Protein AF-A0A7S3HU62-F1 (afdb_monomer)

Foldseek 3Di:
DDDDPPDDDPVVVVLLVLLLQAVVQLVLAPDPQWAWEFEALALDPCQVVQVVSQVVVVDPRYHYDYFPNVQHYHDDLLQLSQSRVLVVLVVCLVDPSFFKWAWFFSNKHAFRHQLVLVPPPPPPPAFKEFEWEKAVVVVVVPPDDDPPDPPDPDQDFDQDWDQPPVPSDTDGIGGGNDADLQRGDRRRMMGGSVLCVVVVQGLSCQGCVNVPVPDRPRSNSVSSCCCCVVVVGGYDYDNRPDRNNYMHDGSDSGITIITGD

Sequence (261 aa):
IMHGRNAAGNNTNRVRMDLNLFISTLMRQTNFNWEAYFFVTDDQPFDEELQEILHSHNDIRLKFLDIDKKFRPKYDPVNAAYPASDEALRLVMQKPECRWLSVTNGDNSYGSEVVESILSPVTPKVNLILLPMDSRNFATQDTFELRVRAGNIGYEGYCGYFEERHQKKMYGFARIPQPTIGGVDIASVFIERDKFVEQNIFFNEFSSAKIQQTCVGCQDGAWVEDMVKKKRWITHIPPFSGLKHMVFHGPSPLWCIASGN

Structure (mmCIF, N/CA/C/O backbone):
data_AF-A0A7S3HU62-F1
#
_entry.id   AF-A0A7S3HU62-F1
#
loop_
_atom_site.group_PDB
_atom_site.id
_atom_site.type_symbol
_atom_site.label_atom_id
_atom_site.label_alt_id
_atom_site.label_comp_id
_atom_site.label_asym_id
_atom_site.label_entity_id
_atom_site.label_seq_id
_atom_site.pdbx_PDB_ins_code
_atom_site.Cartn_x
_atom_site.Cartn_y
_atom_site.Cartn_z
_atom_site.occupancy
_atom_site.B_iso_or_equiv
_atom_site.auth_seq_id
_atom_site.auth_comp_id
_atom_site.auth_asym_id
_atom_site.auth_atom_id
_atom_site.pdbx_PDB_model_num
ATOM 1 N N . ILE A 1 1 ? 14.317 9.936 -9.361 1.00 21.84 1 ILE A N 1
ATOM 2 C CA . ILE A 1 1 ? 14.143 9.397 -10.734 1.00 21.84 1 ILE A CA 1
ATOM 3 C C . ILE A 1 1 ? 14.897 8.073 -10.805 1.00 21.84 1 ILE A C 1
ATOM 5 O O . ILE A 1 1 ? 16.096 8.081 -11.045 1.00 21.84 1 ILE A O 1
ATOM 9 N N . MET A 1 2 ? 14.246 6.947 -10.502 1.00 23.33 2 MET A N 1
ATOM 10 C CA . MET A 1 2 ? 14.807 5.635 -10.831 1.00 23.33 2 MET A CA 1
ATOM 11 C C . MET A 1 2 ? 14.150 5.176 -12.119 1.00 23.33 2 MET A C 1
ATOM 13 O O . MET A 1 2 ? 12.932 5.052 -12.225 1.00 23.33 2 MET A O 1
ATOM 17 N N . HIS A 1 3 ? 15.013 5.062 -13.117 1.00 26.45 3 HIS A N 1
ATOM 18 C CA . HIS A 1 3 ? 14.747 4.479 -14.407 1.00 26.45 3 HIS A CA 1
ATOM 19 C C . HIS A 1 3 ? 14.001 3.154 -14.254 1.00 26.45 3 HIS A C 1
ATOM 21 O O . HIS A 1 3 ? 14.346 2.333 -13.401 1.00 26.45 3 HIS A O 1
ATOM 27 N N . GLY A 1 4 ? 13.034 2.934 -15.149 1.00 30.39 4 GLY A N 1
ATOM 28 C CA . GLY A 1 4 ? 12.568 1.592 -15.464 1.00 30.39 4 GLY A CA 1
ATOM 29 C C . GLY A 1 4 ? 13.756 0.655 -15.677 1.00 30.39 4 GLY A C 1
ATOM 30 O O . GLY A 1 4 ? 14.839 1.101 -16.062 1.00 30.39 4 GLY A O 1
ATOM 31 N N . ARG A 1 5 ? 13.534 -0.626 -15.378 1.00 41.59 5 ARG A N 1
ATOM 32 C CA . ARG A 1 5 ? 14.466 -1.763 -15.429 1.00 41.59 5 ARG A CA 1
ATOM 33 C C . ARG A 1 5 ? 15.271 -1.875 -16.744 1.00 41.59 5 ARG A C 1
ATOM 35 O O . ARG A 1 5 ? 15.131 -2.840 -17.477 1.00 41.59 5 ARG A O 1
ATOM 42 N N . ASN A 1 6 ? 16.175 -0.942 -17.023 1.00 32.41 6 ASN A N 1
ATOM 43 C CA . ASN A 1 6 ? 17.054 -0.946 -18.187 1.00 32.41 6 ASN A CA 1
ATOM 44 C C . ASN A 1 6 ? 18.510 -0.863 -17.729 1.00 32.41 6 ASN A C 1
ATOM 46 O O . ASN A 1 6 ? 19.120 0.199 -17.775 1.00 32.41 6 ASN A O 1
ATOM 50 N N . ALA A 1 7 ? 19.041 -2.002 -17.276 1.00 29.50 7 ALA A N 1
ATOM 51 C CA . ALA A 1 7 ? 20.407 -2.459 -17.550 1.00 29.50 7 ALA A CA 1
ATOM 52 C C . ALA A 1 7 ? 20.643 -3.828 -16.878 1.00 29.50 7 ALA A C 1
ATOM 54 O O . ALA A 1 7 ? 20.805 -3.913 -15.666 1.00 29.50 7 ALA A O 1
ATOM 55 N N . ALA A 1 8 ? 20.659 -4.879 -17.703 1.00 30.94 8 ALA A N 1
ATOM 56 C CA . ALA A 1 8 ? 21.403 -6.132 -17.534 1.00 30.94 8 ALA A CA 1
ATOM 57 C C . ALA A 1 8 ? 21.325 -6.864 -16.176 1.00 30.94 8 ALA A C 1
ATOM 59 O O . ALA A 1 8 ? 22.093 -6.540 -15.281 1.00 30.94 8 ALA A O 1
ATOM 60 N N . GLY A 1 9 ? 20.497 -7.920 -16.078 1.00 37.72 9 GLY A N 1
ATOM 61 C CA . GLY A 1 9 ? 20.712 -9.162 -15.291 1.00 37.72 9 GLY A CA 1
ATOM 62 C C . GLY A 1 9 ? 20.894 -9.108 -13.759 1.00 37.72 9 GLY A C 1
ATOM 63 O O . GLY A 1 9 ? 20.568 -10.070 -13.076 1.00 37.72 9 GLY A O 1
ATOM 64 N N . ASN A 1 10 ? 21.354 -7.994 -13.196 1.00 43.91 10 ASN A N 1
ATOM 65 C CA . ASN A 1 10 ? 21.650 -7.770 -11.783 1.00 43.91 10 ASN A CA 1
ATOM 66 C C . ASN A 1 10 ? 20.453 -7.209 -11.003 1.00 43.91 10 ASN A C 1
ATOM 68 O O . ASN A 1 10 ? 20.533 -7.056 -9.786 1.00 43.91 10 ASN A O 1
ATOM 72 N N . ASN A 1 11 ? 19.347 -6.880 -11.678 1.00 64.50 11 ASN A N 1
ATOM 73 C CA . ASN A 1 11 ? 18.212 -6.214 -11.041 1.00 64.50 11 ASN A CA 1
ATOM 74 C C . ASN A 1 11 ? 17.211 -7.203 -10.422 1.00 64.50 11 ASN A C 1
ATOM 76 O O . ASN A 1 11 ? 16.694 -6.949 -9.342 1.00 64.50 11 ASN A O 1
ATOM 80 N N . THR A 1 12 ? 16.996 -8.371 -11.032 1.00 71.38 12 THR A N 1
ATOM 81 C CA . THR A 1 12 ? 16.030 -9.367 -10.537 1.00 71.38 12 THR A CA 1
ATOM 82 C C . THR A 1 12 ? 16.369 -9.864 -9.131 1.00 71.38 12 THR A C 1
ATOM 84 O O . THR A 1 12 ? 15.505 -9.900 -8.260 1.00 71.38 12 THR A O 1
ATOM 87 N N . ASN A 1 13 ? 17.649 -10.140 -8.860 1.00 79.94 13 ASN A N 1
ATOM 88 C CA . ASN A 1 13 ? 18.096 -10.536 -7.522 1.00 79.94 13 ASN A CA 1
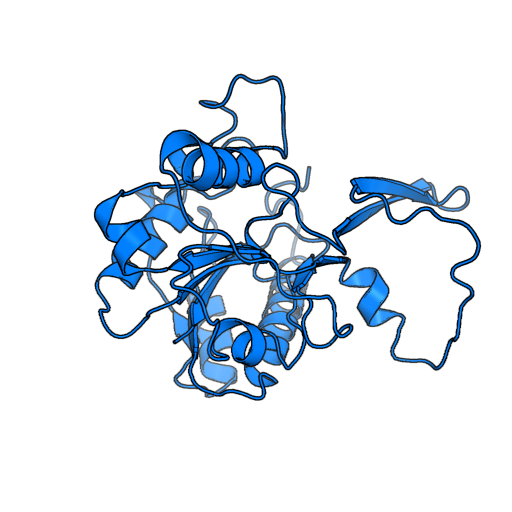ATOM 89 C C . ASN A 1 13 ? 17.829 -9.447 -6.481 1.00 79.94 13 ASN A C 1
ATOM 91 O O . ASN A 1 13 ? 17.414 -9.759 -5.370 1.00 79.94 13 ASN A O 1
ATOM 95 N N . ARG A 1 14 ? 18.015 -8.172 -6.842 1.00 78.75 14 ARG A N 1
ATOM 96 C CA . ARG A 1 14 ? 17.714 -7.054 -5.946 1.00 78.75 14 ARG A CA 1
ATOM 97 C C . ARG A 1 14 ? 16.216 -6.947 -5.669 1.00 78.75 14 ARG A C 1
ATOM 99 O O . ARG A 1 14 ? 15.846 -6.841 -4.508 1.00 78.75 14 ARG A O 1
ATOM 106 N N . VAL A 1 15 ? 15.373 -7.040 -6.701 1.00 80.31 15 VAL A N 1
ATOM 107 C CA . VAL A 1 15 ? 13.908 -7.052 -6.540 1.00 80.31 15 VAL A CA 1
ATOM 108 C C . VAL A 1 15 ? 13.475 -8.190 -5.620 1.00 80.31 15 VAL A C 1
ATOM 110 O O . VAL A 1 15 ? 12.719 -7.960 -4.683 1.00 80.31 15 VAL A O 1
ATOM 113 N N . ARG A 1 16 ? 14.006 -9.399 -5.833 1.00 85.62 16 ARG A N 1
ATOM 114 C CA . ARG A 1 16 ? 13.745 -10.554 -4.970 1.00 85.62 16 ARG A CA 1
ATOM 115 C C . ARG A 1 16 ? 14.190 -10.295 -3.527 1.00 85.62 16 ARG A C 1
ATOM 117 O O . ARG A 1 16 ? 13.442 -10.598 -2.607 1.00 85.62 16 ARG A O 1
ATOM 124 N N . MET A 1 17 ? 15.382 -9.736 -3.314 1.00 84.94 17 MET A N 1
ATOM 125 C CA . MET A 1 17 ? 15.881 -9.411 -1.971 1.00 84.94 17 MET A CA 1
ATOM 126 C C . MET A 1 17 ? 15.005 -8.375 -1.259 1.00 84.94 17 MET A C 1
ATOM 128 O O . MET A 1 17 ? 14.653 -8.584 -0.100 1.00 84.94 17 MET A O 1
ATOM 132 N N . ASP A 1 18 ? 14.650 -7.287 -1.944 1.00 83.62 18 ASP A N 1
ATOM 133 C CA . ASP A 1 18 ? 13.807 -6.221 -1.398 1.00 83.62 18 ASP A CA 1
ATOM 134 C C . ASP A 1 18 ? 12.408 -6.752 -1.047 1.00 83.62 18 ASP A C 1
ATOM 136 O O . ASP A 1 18 ? 11.932 -6.531 0.066 1.00 83.62 18 ASP A O 1
ATOM 140 N N . LEU A 1 19 ? 11.809 -7.542 -1.940 1.00 88.81 19 LEU A N 1
ATOM 141 C CA . LEU A 1 19 ? 10.502 -8.154 -1.722 1.00 88.81 19 LEU A CA 1
ATOM 142 C C . LEU A 1 19 ? 10.515 -9.176 -0.577 1.00 88.81 19 LEU A C 1
ATOM 144 O O . LEU A 1 19 ? 9.625 -9.161 0.270 1.00 88.81 19 LEU A O 1
ATOM 148 N N . ASN A 1 20 ? 11.534 -10.036 -0.503 1.00 90.12 20 ASN A N 1
ATOM 149 C CA . ASN A 1 20 ? 11.695 -10.979 0.609 1.00 90.12 20 ASN A CA 1
ATOM 150 C C . ASN A 1 20 ? 11.850 -10.243 1.946 1.00 90.12 20 ASN A C 1
ATOM 152 O O . ASN A 1 20 ? 11.280 -10.654 2.958 1.00 90.12 20 ASN A O 1
ATOM 156 N N . LEU A 1 21 ? 12.601 -9.136 1.964 1.00 87.94 21 LEU A N 1
ATOM 157 C CA . LEU A 1 21 ? 12.724 -8.308 3.157 1.00 87.94 21 LEU A CA 1
ATOM 158 C C . LEU A 1 21 ? 11.363 -7.729 3.554 1.00 87.94 21 LEU A C 1
ATOM 160 O O . LEU A 1 21 ? 10.986 -7.851 4.720 1.00 87.94 21 LEU A O 1
ATOM 164 N N . PHE A 1 22 ? 10.612 -7.167 2.607 1.00 89.50 22 PHE A N 1
ATOM 165 C CA . PHE A 1 22 ? 9.273 -6.643 2.862 1.00 89.50 22 PHE A CA 1
ATOM 166 C C . PHE A 1 22 ? 8.329 -7.723 3.415 1.00 89.50 22 PHE A C 1
ATOM 168 O O . PHE A 1 22 ? 7.770 -7.540 4.499 1.00 89.50 22 PHE A O 1
ATOM 175 N N . ILE A 1 23 ? 8.232 -8.884 2.756 1.00 94.06 23 ILE A N 1
ATOM 176 C CA . ILE A 1 23 ? 7.413 -10.020 3.213 1.00 94.06 23 ILE A CA 1
ATOM 177 C C . ILE A 1 23 ? 7.817 -10.434 4.631 1.00 94.06 23 ILE A C 1
ATOM 179 O O . ILE A 1 23 ? 6.957 -10.589 5.498 1.00 94.06 23 ILE A O 1
ATOM 183 N N . SER A 1 24 ? 9.120 -10.515 4.920 1.00 93.69 24 SER A N 1
ATOM 184 C CA . SER A 1 24 ? 9.594 -10.836 6.269 1.00 93.69 24 SER A CA 1
ATOM 185 C C . SER A 1 24 ? 9.106 -9.831 7.321 1.00 93.69 24 SER A C 1
ATOM 187 O O . SER A 1 24 ? 8.910 -10.200 8.475 1.00 93.69 24 SER A O 1
ATOM 189 N N . THR A 1 25 ? 8.906 -8.560 6.954 1.00 93.44 25 THR A N 1
ATOM 190 C CA . THR A 1 25 ? 8.408 -7.523 7.873 1.00 93.44 25 THR A CA 1
ATOM 191 C C . THR A 1 25 ? 6.913 -7.666 8.153 1.00 93.44 25 THR A C 1
ATOM 193 O O . THR A 1 25 ? 6.488 -7.459 9.291 1.00 93.44 25 THR A O 1
ATOM 196 N N . LEU A 1 26 ? 6.135 -8.109 7.160 1.00 94.06 26 LEU A N 1
ATOM 197 C CA . LEU A 1 26 ? 4.728 -8.474 7.339 1.00 94.06 26 LEU A CA 1
ATOM 198 C C . LEU A 1 26 ? 4.593 -9.734 8.206 1.00 94.06 26 LEU A C 1
ATOM 200 O O . LEU A 1 26 ? 3.814 -9.773 9.154 1.00 94.06 26 LEU A O 1
ATOM 204 N N . MET A 1 27 ? 5.420 -10.751 7.963 1.00 94.50 27 MET A N 1
ATOM 205 C CA . MET A 1 27 ? 5.402 -11.985 8.759 1.00 94.50 27 MET A CA 1
ATOM 206 C C . MET A 1 27 ? 5.786 -11.763 10.233 1.00 94.50 27 MET A C 1
ATOM 208 O O . MET A 1 27 ? 5.421 -12.573 11.081 1.00 94.50 27 MET A O 1
ATOM 212 N N . ARG A 1 28 ? 6.490 -10.667 10.552 1.00 94.31 28 ARG A N 1
ATOM 213 C CA . ARG A 1 28 ? 6.847 -10.267 11.926 1.00 94.31 28 ARG A CA 1
ATOM 214 C C . ARG A 1 28 ? 5.769 -9.459 12.655 1.00 94.31 28 ARG A C 1
ATOM 216 O O . ARG A 1 28 ? 6.015 -9.070 13.796 1.00 94.31 28 ARG A O 1
ATOM 223 N N . GLN A 1 29 ? 4.626 -9.172 12.029 1.00 94.00 29 GLN A N 1
ATOM 224 C CA . GLN A 1 29 ? 3.544 -8.461 12.713 1.00 94.00 29 GLN A CA 1
ATOM 225 C C . GLN A 1 29 ? 3.037 -9.280 13.904 1.00 94.00 29 GLN A C 1
ATOM 227 O O . GLN A 1 29 ? 2.763 -10.472 13.775 1.00 94.00 29 GLN A O 1
ATOM 232 N N . THR A 1 30 ? 2.907 -8.636 15.063 1.00 91.88 30 THR A N 1
ATOM 233 C CA . THR A 1 30 ? 2.408 -9.272 16.295 1.00 91.88 30 THR A CA 1
ATOM 234 C C . THR A 1 30 ? 0.936 -9.661 16.201 1.00 91.88 30 THR A C 1
ATOM 236 O O . THR A 1 30 ? 0.514 -10.642 16.812 1.00 91.88 30 THR A O 1
ATOM 239 N N . ASN A 1 31 ? 0.166 -8.913 15.415 1.00 91.81 31 ASN A N 1
ATOM 240 C CA . ASN A 1 31 ? -1.216 -9.212 15.094 1.00 91.81 31 ASN A CA 1
ATOM 241 C C . ASN A 1 31 ? -1.289 -9.924 13.738 1.00 91.81 31 ASN A C 1
ATOM 243 O O . ASN A 1 31 ? -0.721 -9.455 12.751 1.00 91.81 31 ASN A O 1
ATOM 247 N N . PHE A 1 32 ? -1.978 -11.065 13.690 1.00 92.62 32 PHE A N 1
ATOM 248 C CA . PHE A 1 32 ? -2.067 -11.913 12.497 1.00 92.62 32 PHE A CA 1
ATOM 249 C C . PHE A 1 32 ? -3.244 -11.562 11.582 1.00 92.62 32 PHE A C 1
ATOM 251 O O . PHE A 1 32 ? -3.351 -12.160 10.511 1.00 92.62 32 PHE A O 1
ATOM 258 N N . ASN A 1 33 ? -4.106 -10.620 11.979 1.00 92.12 33 ASN A N 1
ATOM 259 C CA . ASN A 1 33 ? -5.294 -10.228 11.229 1.00 92.12 33 ASN A CA 1
ATOM 260 C C . ASN A 1 33 ? -4.924 -9.283 10.075 1.00 92.12 33 ASN A C 1
ATOM 262 O O . ASN A 1 33 ? -5.160 -8.080 10.092 1.00 92.12 33 ASN A O 1
ATOM 266 N N . TRP A 1 34 ? -4.246 -9.823 9.071 1.00 93.38 34 TRP A N 1
ATOM 267 C CA . TRP A 1 34 ? -3.911 -9.090 7.860 1.00 93.38 34 TRP A CA 1
ATOM 268 C C . TRP A 1 34 ? -3.788 -10.025 6.669 1.00 93.38 34 TRP A C 1
ATOM 270 O O . TRP A 1 34 ? -3.490 -11.209 6.811 1.00 93.38 34 TRP A O 1
ATOM 280 N N . GLU A 1 35 ? -3.980 -9.462 5.483 1.00 95.31 35 GLU A N 1
ATOM 281 C CA . GLU A 1 35 ? -3.698 -10.098 4.205 1.00 95.31 35 GLU A CA 1
ATOM 282 C C . GLU A 1 35 ? -2.884 -9.134 3.327 1.00 95.31 35 GLU A C 1
ATOM 284 O O . GLU A 1 35 ? -2.883 -7.918 3.515 1.00 95.31 35 GLU A O 1
ATOM 289 N N . ALA A 1 36 ? -2.134 -9.651 2.365 1.00 95.88 36 ALA A N 1
ATOM 290 C CA . ALA A 1 36 ? -1.377 -8.821 1.439 1.00 95.88 36 ALA A CA 1
ATOM 291 C C . ALA A 1 36 ? -1.575 -9.330 0.016 1.00 95.88 36 ALA A C 1
ATOM 293 O O . ALA A 1 36 ? -1.454 -10.528 -0.246 1.00 95.88 36 ALA A O 1
ATOM 294 N N . TYR A 1 37 ? -1.888 -8.405 -0.889 1.00 96.56 37 TYR A N 1
ATOM 295 C CA . TYR A 1 37 ? -2.165 -8.689 -2.290 1.00 96.56 37 TYR A CA 1
ATOM 296 C C . TYR A 1 37 ? -1.036 -8.106 -3.135 1.00 96.56 37 TYR A C 1
ATOM 298 O O . TYR A 1 37 ? -0.885 -6.895 -3.280 1.00 96.56 37 TYR A O 1
ATOM 306 N N . PHE A 1 38 ? -0.228 -8.992 -3.694 1.00 96.38 38 PHE A N 1
ATOM 307 C CA . PHE A 1 38 ? 0.936 -8.654 -4.492 1.00 96.38 38 PHE A CA 1
ATOM 308 C C . PHE A 1 38 ? 0.589 -8.737 -5.972 1.00 96.38 38 PHE A C 1
ATOM 310 O O . PHE A 1 38 ? 0.006 -9.719 -6.425 1.00 96.38 38 PHE A O 1
ATOM 317 N N . PHE A 1 39 ? 0.989 -7.729 -6.733 1.00 95.69 39 PHE A N 1
ATOM 318 C CA . PHE A 1 39 ? 0.744 -7.635 -8.166 1.00 95.69 39 PHE A CA 1
ATOM 319 C C . PHE A 1 39 ? 1.885 -6.874 -8.834 1.00 95.69 39 PHE A C 1
ATOM 321 O O . PHE A 1 39 ? 2.620 -6.123 -8.192 1.00 95.69 39 PHE A O 1
ATOM 328 N N . VAL A 1 40 ? 2.034 -7.082 -10.139 1.00 92.81 40 VAL A N 1
ATOM 329 C CA . VAL A 1 40 ? 3.008 -6.366 -10.966 1.00 92.81 40 VAL A CA 1
ATOM 330 C C . VAL A 1 40 ? 2.373 -5.072 -11.471 1.00 92.81 40 VAL A C 1
ATOM 332 O O . VAL A 1 40 ? 1.232 -5.079 -11.929 1.00 92.81 40 VAL A O 1
ATOM 335 N N . THR A 1 41 ? 3.097 -3.956 -11.394 1.00 90.12 41 THR A N 1
ATOM 336 C CA . THR A 1 41 ? 2.566 -2.633 -11.756 1.00 90.12 41 THR A CA 1
ATOM 337 C C . THR A 1 41 ? 2.938 -2.142 -13.150 1.00 90.12 41 THR A C 1
ATOM 339 O O . THR A 1 41 ? 2.320 -1.196 -13.638 1.00 90.12 41 THR A O 1
ATOM 342 N N . ASP A 1 42 ? 3.926 -2.761 -13.794 1.00 87.62 42 ASP A N 1
ATOM 343 C CA . ASP A 1 42 ? 4.424 -2.370 -15.110 1.00 87.62 42 ASP A CA 1
ATOM 344 C C . ASP A 1 42 ? 4.322 -3.505 -16.139 1.00 87.62 42 ASP A C 1
ATOM 346 O O . ASP A 1 42 ? 3.888 -4.624 -15.850 1.00 87.62 42 ASP A O 1
ATOM 350 N N 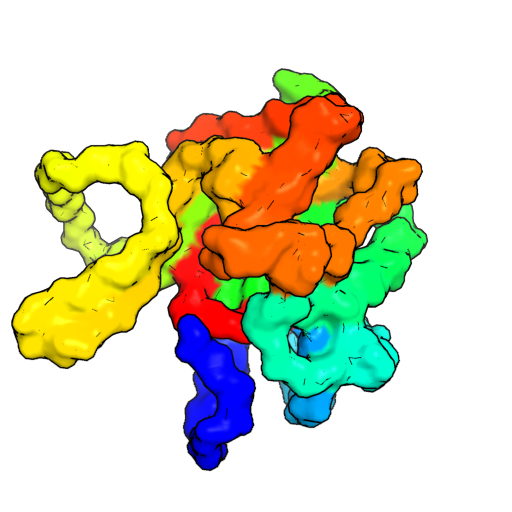. ASP A 1 43 ? 4.688 -3.189 -17.378 1.00 86.75 43 ASP A N 1
ATOM 351 C CA . ASP A 1 43 ? 4.621 -4.101 -18.519 1.00 86.75 43 ASP A CA 1
ATOM 352 C C . ASP A 1 43 ? 5.710 -5.189 -18.512 1.00 86.75 43 ASP A C 1
ATOM 354 O O . ASP A 1 43 ? 5.803 -5.976 -19.460 1.00 86.75 43 ASP A O 1
ATOM 358 N N . GLN A 1 44 ? 6.548 -5.249 -17.472 1.00 85.88 44 GLN A N 1
ATOM 359 C CA . GLN A 1 44 ? 7.656 -6.190 -17.404 1.00 85.88 44 GLN A CA 1
ATOM 360 C C . GLN A 1 44 ? 7.186 -7.553 -16.876 1.00 85.88 44 GLN A C 1
ATOM 362 O O . GLN A 1 44 ? 6.443 -7.622 -15.898 1.00 85.88 44 GLN A O 1
ATOM 367 N N . PRO A 1 45 ? 7.651 -8.667 -17.470 1.00 85.19 45 PRO A N 1
ATOM 368 C CA . PRO A 1 45 ? 7.275 -9.996 -17.006 1.00 85.19 45 PRO A CA 1
ATOM 369 C C . PRO A 1 45 ? 7.891 -10.266 -15.627 1.00 85.19 45 PRO A C 1
ATOM 371 O O . PRO A 1 45 ? 9.112 -10.327 -15.482 1.00 85.19 45 PRO A O 1
ATOM 374 N N . PHE A 1 46 ? 7.044 -10.402 -14.607 1.00 91.06 46 PHE A N 1
ATOM 375 C CA . PHE A 1 46 ? 7.456 -10.760 -13.241 1.00 91.06 46 PHE A CA 1
ATOM 376 C C . PHE A 1 46 ? 6.395 -11.586 -12.493 1.00 91.06 46 PHE A C 1
ATOM 378 O O . PHE A 1 46 ? 6.614 -11.971 -11.353 1.00 91.06 46 PHE A O 1
ATOM 385 N N . ASP A 1 47 ? 5.249 -11.874 -13.118 1.00 91.31 47 ASP A N 1
ATOM 386 C CA . ASP A 1 47 ? 4.111 -12.542 -12.478 1.00 91.31 47 ASP A CA 1
ATOM 387 C C . ASP A 1 47 ? 4.446 -13.961 -11.986 1.00 91.31 47 ASP A C 1
ATOM 389 O O . ASP A 1 47 ? 4.076 -14.328 -10.873 1.00 91.31 47 ASP A O 1
ATOM 393 N N . GLU A 1 48 ? 5.160 -14.753 -12.795 1.00 94.12 48 GLU A N 1
ATOM 394 C CA . GLU A 1 48 ? 5.569 -16.124 -12.441 1.00 94.12 48 GLU A CA 1
ATOM 395 C C . GLU A 1 48 ? 6.561 -16.118 -11.271 1.00 94.12 48 GLU A C 1
ATOM 397 O O . GLU A 1 48 ? 6.346 -16.780 -10.259 1.00 94.12 48 GLU A O 1
ATOM 402 N N . GLU A 1 49 ? 7.604 -15.292 -11.363 1.00 93.38 49 GLU A N 1
ATOM 403 C CA . GLU A 1 49 ? 8.618 -15.166 -10.315 1.00 93.38 49 GLU A CA 1
ATOM 4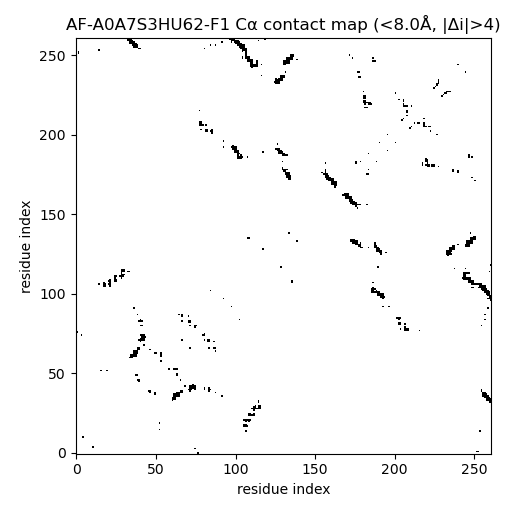04 C C . GLU A 1 49 ? 8.036 -14.604 -9.009 1.00 93.38 49 GLU A C 1
ATOM 406 O O . GLU A 1 49 ? 8.396 -15.057 -7.922 1.00 93.38 49 GLU A O 1
ATOM 411 N N . LEU A 1 50 ? 7.108 -13.646 -9.095 1.00 94.38 50 LEU A N 1
ATOM 412 C CA . LEU A 1 50 ? 6.386 -13.132 -7.936 1.00 94.38 50 LEU A CA 1
ATOM 413 C C . LEU A 1 50 ? 5.582 -14.247 -7.265 1.00 94.38 50 LEU A C 1
ATOM 415 O O . LEU A 1 50 ? 5.683 -14.419 -6.053 1.00 94.38 50 LEU A O 1
ATOM 419 N N . GLN A 1 51 ? 4.834 -15.041 -8.034 1.00 96.31 51 GLN A N 1
ATOM 420 C CA . GLN A 1 51 ? 4.113 -16.189 -7.489 1.00 96.31 51 GLN A CA 1
ATOM 421 C C . GLN A 1 51 ? 5.062 -17.176 -6.808 1.00 96.31 51 GLN A C 1
ATOM 423 O O . GLN A 1 51 ? 4.791 -17.570 -5.677 1.00 96.31 51 GLN A O 1
ATOM 428 N N . GLU A 1 52 ? 6.181 -17.550 -7.429 1.00 96.25 52 GLU A N 1
ATOM 429 C CA . GLU A 1 52 ? 7.175 -18.441 -6.814 1.00 96.25 52 GLU A CA 1
ATOM 430 C C . GLU A 1 52 ? 7.699 -17.898 -5.476 1.00 96.25 52 GLU A C 1
ATOM 432 O O . GLU A 1 52 ? 7.764 -18.634 -4.487 1.00 96.25 52 GLU A O 1
ATOM 437 N N . ILE A 1 53 ? 8.021 -16.600 -5.417 1.00 95.00 53 ILE A N 1
ATOM 438 C CA . ILE A 1 53 ? 8.472 -15.941 -4.185 1.00 95.00 53 ILE A CA 1
ATOM 439 C C . ILE A 1 53 ? 7.396 -16.044 -3.100 1.00 95.00 53 ILE A C 1
ATOM 441 O O . ILE A 1 53 ? 7.706 -16.452 -1.980 1.00 95.00 53 ILE A O 1
ATOM 445 N N . LEU A 1 54 ? 6.137 -15.731 -3.403 1.00 96.44 54 LEU A N 1
ATOM 446 C CA . LEU A 1 54 ? 5.048 -15.803 -2.421 1.00 96.44 54 LEU A CA 1
ATOM 447 C C . LEU A 1 54 ? 4.815 -17.240 -1.930 1.00 96.44 54 LEU A C 1
ATOM 449 O O . LEU A 1 54 ? 4.741 -17.465 -0.722 1.00 96.44 54 LEU A O 1
ATOM 453 N N . HIS A 1 55 ? 4.795 -18.222 -2.838 1.00 97.19 55 HIS A N 1
ATOM 454 C CA . HIS A 1 55 ? 4.638 -19.638 -2.484 1.00 97.19 55 HIS A CA 1
ATOM 455 C C . HIS A 1 55 ? 5.776 -20.144 -1.587 1.00 97.19 55 HIS A C 1
ATOM 457 O O . HIS A 1 55 ? 5.529 -20.931 -0.674 1.00 97.19 55 HIS A O 1
ATOM 463 N N . SER A 1 56 ? 7.009 -19.665 -1.793 1.00 97.25 56 SER A N 1
ATOM 464 C CA . SER A 1 56 ? 8.176 -20.072 -0.997 1.00 97.25 56 SER A CA 1
ATOM 465 C C . SER A 1 56 ? 8.090 -19.701 0.491 1.00 97.25 56 SER A C 1
ATOM 467 O O . SER A 1 56 ? 8.735 -20.347 1.315 1.00 97.25 56 SER A O 1
ATOM 469 N N . HIS A 1 57 ? 7.265 -18.711 0.853 1.00 96.88 57 HIS A N 1
ATOM 470 C CA . HIS A 1 57 ? 7.045 -18.309 2.247 1.00 96.88 57 HIS A CA 1
ATOM 471 C C . HIS A 1 57 ? 5.980 -19.152 2.963 1.00 96.88 57 HIS A C 1
ATOM 473 O O . HIS A 1 57 ? 5.906 -19.105 4.189 1.00 96.88 57 HIS A O 1
ATOM 479 N N . ASN A 1 58 ? 5.181 -19.933 2.221 1.00 96.88 58 ASN A N 1
ATOM 480 C CA . ASN A 1 58 ? 4.142 -20.822 2.751 1.00 96.88 58 ASN A CA 1
ATOM 481 C C . ASN A 1 58 ? 3.178 -20.134 3.747 1.00 96.88 58 ASN A C 1
ATOM 483 O O . ASN A 1 58 ? 2.868 -20.675 4.809 1.00 96.88 58 ASN A O 1
ATOM 487 N N . ASP A 1 59 ? 2.713 -18.928 3.410 1.00 96.81 59 ASP A N 1
ATOM 488 C CA . ASP A 1 59 ? 1.803 -18.135 4.242 1.00 96.81 59 ASP A CA 1
ATOM 489 C C . ASP A 1 59 ? 0.537 -17.772 3.454 1.00 96.81 59 ASP A C 1
ATOM 491 O O . ASP A 1 59 ? 0.594 -17.065 2.449 1.00 96.81 59 ASP A O 1
ATOM 495 N N . ILE A 1 60 ? -0.620 -18.248 3.924 1.00 96.56 60 ILE A N 1
ATOM 496 C CA . ILE A 1 60 ? -1.923 -18.078 3.254 1.00 96.56 60 ILE A CA 1
ATOM 497 C C . ILE A 1 60 ? -2.377 -16.615 3.141 1.00 96.56 60 ILE A C 1
ATOM 499 O O . ILE A 1 60 ? -3.290 -16.307 2.372 1.00 96.56 60 ILE A O 1
ATOM 503 N N . ARG A 1 61 ? -1.770 -15.716 3.924 1.00 96.38 61 ARG A N 1
ATOM 504 C CA . ARG A 1 61 ? -2.076 -14.282 3.916 1.00 96.38 61 ARG A CA 1
ATOM 505 C C . ARG A 1 61 ? -1.437 -13.570 2.729 1.00 96.38 61 ARG A C 1
ATOM 507 O O . ARG A 1 61 ? -1.866 -12.471 2.392 1.00 96.38 61 ARG A O 1
ATOM 514 N N . LEU A 1 62 ? -0.429 -14.175 2.098 1.00 97.12 62 LEU A N 1
ATOM 515 C CA . LEU A 1 62 ? 0.271 -13.635 0.936 1.00 97.12 62 LEU A CA 1
ATOM 516 C C . LEU A 1 62 ? -0.415 -14.125 -0.342 1.00 97.12 62 LEU A C 1
ATOM 518 O O . LEU A 1 62 ? -0.361 -15.306 -0.679 1.00 97.12 62 LEU A O 1
ATOM 522 N N . LYS A 1 63 ? -1.074 -13.220 -1.063 1.00 96.44 63 LYS A N 1
ATOM 523 C CA . LYS A 1 63 ? -1.885 -13.553 -2.239 1.00 96.44 63 LYS A CA 1
ATOM 524 C C . LYS A 1 63 ? -1.337 -12.851 -3.470 1.00 96.44 63 LYS A C 1
ATOM 526 O O . LYS A 1 63 ? -1.051 -11.659 -3.430 1.00 96.44 63 LYS A O 1
ATOM 531 N N . PHE A 1 64 ? -1.217 -13.579 -4.573 1.00 96.88 64 PHE A N 1
ATOM 532 C CA . PHE A 1 64 ? -0.978 -12.967 -5.876 1.00 96.88 64 PHE A CA 1
ATOM 533 C C . PHE A 1 64 ? -2.301 -12.450 -6.451 1.00 96.88 64 PHE A C 1
ATOM 535 O O . PHE A 1 64 ? -3.327 -13.128 -6.361 1.00 96.88 64 PHE A O 1
ATOM 542 N N . LEU A 1 65 ? -2.272 -11.259 -7.038 1.00 95.81 65 LEU A N 1
ATOM 543 C CA . LEU A 1 65 ? -3.406 -10.636 -7.701 1.00 95.81 65 LEU A CA 1
ATOM 544 C C . LEU A 1 65 ? -3.042 -10.370 -9.164 1.00 95.81 65 LEU A C 1
ATOM 546 O O . LEU A 1 65 ? -2.160 -9.565 -9.455 1.00 95.81 65 LEU A O 1
ATOM 550 N N . ASP A 1 66 ? -3.726 -11.055 -10.079 1.00 95.19 66 ASP A N 1
ATOM 551 C CA . ASP A 1 66 ? -3.514 -10.866 -11.513 1.00 95.19 66 ASP A CA 1
ATOM 552 C C . ASP A 1 66 ? -4.195 -9.577 -11.985 1.00 95.19 66 ASP A C 1
ATOM 554 O O . ASP A 1 66 ? -5.407 -9.401 -11.837 1.00 95.19 66 ASP A O 1
ATOM 558 N N . ILE A 1 67 ? -3.399 -8.672 -12.550 1.00 94.88 67 ILE A N 1
ATOM 559 C CA . ILE A 1 67 ? -3.856 -7.391 -13.084 1.00 94.88 67 ILE A CA 1
ATOM 560 C C . ILE A 1 67 ? -3.747 -7.435 -14.603 1.00 94.88 67 ILE A C 1
ATOM 562 O O . ILE A 1 67 ? -2.688 -7.721 -15.164 1.00 94.88 67 ILE A O 1
ATOM 566 N N . ASP A 1 68 ? -4.835 -7.105 -15.298 1.00 95.31 68 ASP A N 1
ATOM 567 C CA . ASP A 1 68 ? -4.852 -7.056 -16.762 1.00 95.31 68 ASP A CA 1
ATOM 568 C C . ASP A 1 68 ? -3.727 -6.141 -17.284 1.00 95.31 68 ASP A C 1
ATOM 570 O O . ASP A 1 68 ? -3.516 -5.028 -16.793 1.00 9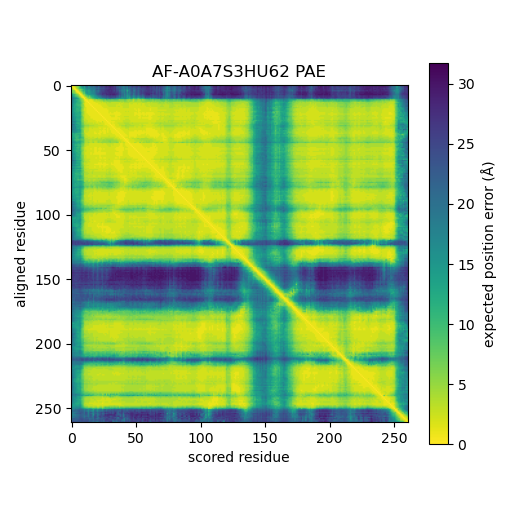5.31 68 ASP A O 1
ATOM 574 N N . LYS A 1 69 ? -2.996 -6.611 -18.302 1.00 93.12 69 LYS A N 1
ATOM 575 C CA . LYS A 1 69 ? -1.873 -5.890 -18.922 1.00 93.12 69 LYS A CA 1
ATOM 576 C C . LYS A 1 69 ? -2.241 -4.476 -19.371 1.00 93.12 69 LYS A C 1
ATOM 578 O O . LYS A 1 69 ? -1.376 -3.606 -19.366 1.00 93.12 69 LYS A O 1
ATOM 583 N N . LYS A 1 70 ? -3.506 -4.200 -19.710 1.00 95.00 70 LYS A N 1
ATOM 584 C CA . LYS A 1 70 ? -3.948 -2.840 -20.076 1.00 95.00 70 LYS A CA 1
ATOM 585 C C . LYS A 1 70 ? -3.801 -1.820 -18.939 1.00 95.00 70 LYS A C 1
ATOM 587 O O . LYS A 1 70 ? -3.693 -0.629 -19.213 1.00 95.00 70 LYS A O 1
ATOM 592 N N . PHE A 1 71 ? -3.798 -2.275 -17.684 1.00 94.50 71 PHE A N 1
ATOM 593 C CA . PHE A 1 71 ? -3.585 -1.438 -16.499 1.00 94.50 71 PHE A CA 1
ATOM 594 C C . PHE A 1 71 ? -2.125 -1.407 -16.044 1.00 94.50 71 PHE A C 1
ATOM 596 O O . PHE A 1 71 ? -1.801 -0.686 -15.106 1.00 94.50 71 PHE A O 1
ATOM 603 N N . ARG A 1 72 ? -1.246 -2.148 -16.725 1.00 91.56 72 ARG A N 1
ATOM 604 C CA . ARG A 1 72 ? 0.189 -2.243 -16.455 1.00 91.56 72 ARG A CA 1
ATOM 605 C C . ARG A 1 72 ? 0.995 -1.591 -17.585 1.00 91.56 72 ARG A C 1
ATOM 607 O O . ARG A 1 72 ? 1.694 -2.289 -18.319 1.00 91.56 72 ARG A O 1
ATOM 614 N N . PRO A 1 73 ? 0.863 -0.271 -17.817 1.00 88.75 73 PRO A N 1
ATOM 615 C CA . PRO A 1 73 ? 1.675 0.391 -18.825 1.00 88.75 73 PRO A CA 1
ATOM 616 C C . PRO A 1 73 ? 3.151 0.357 -18.417 1.00 88.75 73 PRO A C 1
ATOM 618 O O . PRO A 1 73 ? 3.495 0.169 -17.249 1.00 88.75 73 PRO A O 1
ATOM 621 N N . LYS A 1 74 ? 4.040 0.621 -19.376 1.00 87.50 74 LYS A N 1
ATOM 622 C CA . LYS A 1 74 ? 5.444 0.897 -19.073 1.00 87.50 74 LYS A CA 1
ATOM 623 C C . LYS A 1 74 ? 5.549 1.965 -17.984 1.00 87.50 74 LYS A C 1
ATOM 625 O O . LYS A 1 74 ? 4.886 3.000 -18.074 1.00 87.50 74 LYS A O 1
ATOM 630 N N . TYR A 1 75 ? 6.408 1.724 -16.993 1.00 81.31 75 TYR A N 1
ATOM 631 C CA . TYR A 1 75 ? 6.566 2.630 -15.860 1.00 81.31 75 TYR A CA 1
ATOM 632 C C . TYR A 1 75 ? 6.861 4.072 -16.299 1.00 81.31 75 TYR A C 1
ATOM 634 O O . TYR A 1 75 ? 7.770 4.332 -17.095 1.00 81.31 75 TYR A O 1
ATOM 642 N N . ASP A 1 76 ? 6.114 4.998 -15.704 1.00 78.12 76 ASP A N 1
ATOM 643 C CA . ASP A 1 76 ? 6.213 6.435 -15.911 1.00 78.12 76 ASP A CA 1
ATOM 644 C C . ASP A 1 76 ? 6.077 7.152 -14.553 1.00 78.12 76 ASP A C 1
ATOM 646 O O . ASP A 1 76 ? 5.046 6.994 -13.891 1.00 78.12 76 ASP A O 1
ATOM 650 N N . PRO A 1 77 ? 7.074 7.957 -14.130 1.00 70.12 77 PRO A N 1
ATOM 651 C CA . PRO A 1 77 ? 7.012 8.734 -12.892 1.00 70.12 77 PRO A CA 1
ATOM 652 C C . PRO A 1 77 ? 5.799 9.667 -12.771 1.00 70.12 77 PRO A C 1
ATOM 654 O O . PRO A 1 77 ? 5.430 10.016 -11.655 1.00 70.12 77 PRO A O 1
ATOM 657 N N . VAL A 1 78 ? 5.187 10.082 -13.886 1.00 73.75 78 VAL A N 1
ATOM 658 C CA . VAL A 1 78 ? 3.991 10.945 -13.879 1.00 73.75 78 VAL A CA 1
ATOM 659 C C . VAL A 1 78 ? 2.771 10.202 -13.337 1.00 73.75 78 VAL A C 1
ATOM 661 O O . VAL A 1 78 ? 1.971 10.776 -12.596 1.00 73.75 78 VAL A O 1
ATOM 664 N N . ASN A 1 79 ? 2.631 8.932 -13.719 1.00 73.88 79 ASN A N 1
ATOM 665 C CA . ASN A 1 79 ? 1.501 8.087 -13.342 1.00 73.88 79 ASN A CA 1
ATOM 666 C C . ASN A 1 79 ? 1.797 7.211 -12.131 1.00 73.88 79 ASN A C 1
ATOM 668 O O . ASN A 1 79 ? 0.851 6.722 -11.531 1.00 73.88 79 ASN A O 1
ATOM 672 N N . ALA A 1 80 ? 3.076 7.003 -11.801 1.00 76.38 80 ALA A N 1
ATOM 673 C CA . ALA A 1 80 ? 3.523 6.349 -10.578 1.00 76.38 80 ALA A CA 1
ATOM 674 C C . ALA A 1 80 ? 2.722 5.058 -10.296 1.00 76.38 80 ALA A C 1
ATOM 676 O O . ALA A 1 80 ? 2.105 4.912 -9.255 1.00 76.38 80 ALA A O 1
ATOM 677 N N . ALA A 1 81 ? 2.618 4.165 -11.290 1.00 86.56 81 ALA A N 1
ATOM 678 C CA . ALA A 1 81 ? 1.868 2.901 -11.204 1.00 86.56 81 ALA A CA 1
ATOM 679 C C . ALA A 1 81 ? 0.373 2.981 -10.796 1.00 86.56 81 ALA A C 1
ATOM 681 O O . ALA A 1 81 ? -0.272 1.942 -10.646 1.00 86.56 81 ALA A O 1
ATOM 682 N N . TYR A 1 82 ? -0.219 4.174 -10.686 1.00 89.31 82 TYR A N 1
ATOM 683 C CA . TYR A 1 82 ? -1.592 4.366 -10.215 1.00 89.31 82 TYR A CA 1
ATOM 684 C C . TYR A 1 82 ? -2.657 3.578 -10.988 1.00 89.31 82 TYR A C 1
ATOM 686 O O . TYR A 1 82 ? -3.560 3.062 -10.335 1.00 89.31 82 TYR A O 1
ATOM 694 N N . PRO A 1 83 ? -2.579 3.386 -12.324 1.00 91.81 83 PRO A N 1
ATOM 695 C CA . PRO A 1 83 ? -3.559 2.560 -13.028 1.00 91.81 83 PRO A CA 1
ATOM 696 C C . PRO A 1 83 ? -3.639 1.114 -12.515 1.00 91.81 83 PRO A C 1
ATOM 698 O O . PRO A 1 83 ? -4.742 0.597 -12.337 1.00 91.81 83 PRO A O 1
ATOM 701 N N . ALA A 1 84 ? -2.493 0.480 -12.244 1.00 92.69 84 ALA A N 1
ATOM 702 C CA . ALA A 1 84 ? -2.442 -0.877 -11.706 1.00 92.69 84 ALA A CA 1
ATOM 703 C C . ALA A 1 84 ? -2.907 -0.907 -10.244 1.00 92.69 84 ALA A C 1
ATOM 705 O O . ALA A 1 84 ? -3.689 -1.779 -9.871 1.00 92.69 84 ALA A O 1
ATOM 706 N N . SER A 1 85 ? -2.478 0.068 -9.433 1.00 93.12 85 SER A N 1
ATOM 707 C CA . SER A 1 85 ? -2.881 0.178 -8.025 1.00 93.12 85 SER A CA 1
ATOM 708 C C . SER A 1 85 ? -4.387 0.394 -7.862 1.00 93.12 85 SER A C 1
ATOM 710 O O . SER A 1 85 ? -5.012 -0.234 -7.011 1.00 93.12 85 SER A O 1
ATOM 712 N N . ASP A 1 86 ? -4.992 1.232 -8.705 1.00 94.88 86 ASP A N 1
ATOM 713 C CA . ASP A 1 86 ? -6.437 1.464 -8.707 1.00 94.88 86 ASP A CA 1
ATOM 714 C C . ASP A 1 86 ? -7.214 0.200 -9.076 1.00 94.88 86 ASP A C 1
ATOM 716 O O . ASP A 1 86 ? -8.254 -0.083 -8.481 1.00 94.88 86 ASP A O 1
ATOM 720 N N . GLU A 1 87 ? -6.726 -0.570 -10.052 1.00 95.62 87 GLU A N 1
ATOM 721 C CA . GLU A 1 87 ? -7.364 -1.832 -10.423 1.00 95.62 87 GLU A CA 1
ATOM 722 C C . GLU A 1 87 ? -7.241 -2.878 -9.317 1.00 95.62 87 GLU A C 1
ATOM 724 O O . GLU A 1 87 ? -8.225 -3.525 -8.958 1.00 95.62 87 GLU A O 1
ATOM 729 N N . ALA A 1 88 ? -6.062 -2.990 -8.712 1.00 94.62 88 ALA A N 1
ATOM 730 C CA . ALA A 1 88 ? -5.855 -3.866 -7.574 1.00 94.62 88 ALA A CA 1
ATOM 731 C C . ALA A 1 88 ? -6.786 -3.497 -6.406 1.00 94.62 88 ALA A C 1
ATOM 733 O O . ALA A 1 88 ? -7.443 -4.374 -5.844 1.00 94.62 88 ALA A O 1
ATOM 734 N N . LEU A 1 89 ? -6.943 -2.203 -6.103 1.00 93.94 89 LEU A N 1
ATOM 735 C CA . LEU A 1 89 ? -7.923 -1.733 -5.124 1.00 93.94 89 LEU A CA 1
ATOM 736 C C . LEU A 1 89 ? -9.355 -2.122 -5.507 1.00 93.94 89 LEU A C 1
ATOM 738 O O . LEU A 1 89 ? -10.087 -2.598 -4.645 1.00 93.94 89 LEU A O 1
ATOM 742 N N . ARG A 1 90 ? -9.775 -1.981 -6.773 1.00 93.88 90 ARG A N 1
ATOM 743 C CA . ARG A 1 90 ? -11.124 -2.404 -7.211 1.00 93.88 90 ARG A CA 1
ATOM 744 C C . ARG A 1 90 ? -11.393 -3.876 -6.943 1.00 93.88 90 ARG A C 1
ATOM 746 O O . ARG A 1 90 ? -12.497 -4.210 -6.520 1.00 93.88 90 ARG A O 1
ATOM 753 N N . LEU A 1 91 ? -10.408 -4.737 -7.182 1.00 93.19 91 LEU A N 1
ATOM 754 C CA . LEU A 1 91 ? -10.527 -6.174 -6.942 1.00 93.19 91 LEU A CA 1
ATOM 755 C C . LEU A 1 91 ? -10.541 -6.490 -5.442 1.00 93.19 91 LEU A C 1
ATOM 757 O O . LEU A 1 91 ? -11.395 -7.245 -4.979 1.00 93.19 91 LEU A O 1
ATOM 761 N N . VAL A 1 92 ? -9.641 -5.878 -4.666 1.00 91.62 92 VAL A N 1
ATOM 762 C CA . VAL A 1 92 ? -9.544 -6.108 -3.216 1.00 91.62 92 VAL A CA 1
ATOM 763 C C . VAL A 1 92 ? -10.770 -5.567 -2.483 1.00 91.62 92 VAL A C 1
ATOM 765 O O . VAL A 1 92 ? -11.287 -6.227 -1.594 1.00 91.62 92 VAL A O 1
ATOM 768 N N . MET A 1 93 ? -11.321 -4.423 -2.883 1.00 89.56 93 MET A N 1
ATOM 769 C CA . MET A 1 93 ? -12.501 -3.835 -2.241 1.00 89.56 93 MET A CA 1
ATOM 770 C C . MET A 1 93 ? -13.768 -4.688 -2.342 1.00 89.56 93 MET A C 1
ATOM 772 O O . MET A 1 93 ? -14.700 -4.467 -1.570 1.00 89.56 93 MET A O 1
ATOM 776 N N . GLN A 1 94 ? -13.837 -5.656 -3.258 1.00 87.75 94 GLN A N 1
ATOM 777 C CA . GLN A 1 94 ? -14.970 -6.587 -3.345 1.00 87.75 94 GLN A CA 1
ATOM 778 C C . GLN A 1 94 ? -15.030 -7.556 -2.155 1.00 87.75 94 GLN A C 1
ATOM 780 O O . GLN A 1 94 ? -16.039 -8.233 -1.970 1.00 87.75 94 GLN A O 1
ATOM 785 N N . LYS A 1 95 ? -13.975 -7.596 -1.336 1.00 85.62 95 LYS A N 1
ATOM 786 C CA . LYS A 1 95 ? -13.838 -8.419 -0.138 1.00 85.62 95 LYS A CA 1
ATOM 787 C C . LYS A 1 95 ? -14.363 -7.661 1.0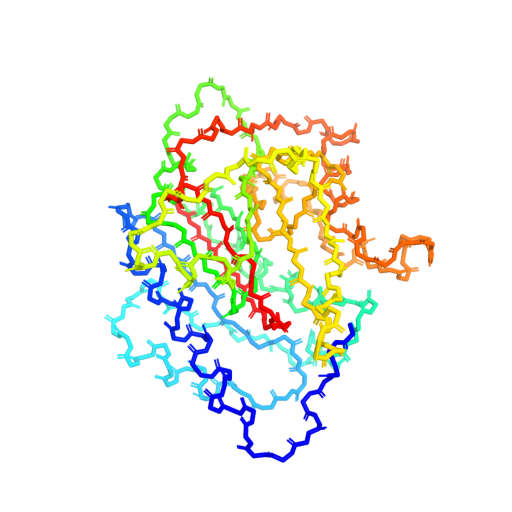83 1.00 85.62 95 LYS A C 1
ATOM 789 O O . LYS A 1 95 ? -13.701 -6.724 1.536 1.00 85.62 95 LYS A O 1
ATOM 794 N N . PRO A 1 96 ? -15.565 -7.988 1.592 1.00 83.69 96 PRO A N 1
ATOM 795 C CA . PRO A 1 96 ? -16.158 -7.277 2.722 1.00 83.69 96 PRO A CA 1
ATOM 796 C C . PRO A 1 96 ? -15.421 -7.538 4.033 1.00 83.69 96 PRO A C 1
ATOM 798 O O . PRO A 1 96 ? -15.666 -6.836 5.008 1.00 83.69 96 PRO A O 1
ATOM 801 N N . GLU A 1 97 ? -14.561 -8.557 4.072 1.00 85.31 97 GLU A N 1
ATOM 802 C CA . GLU A 1 97 ? -13.825 -8.902 5.267 1.00 85.31 97 GLU A CA 1
ATOM 803 C C . GLU A 1 97 ? -12.891 -7.778 5.697 1.00 85.31 97 GLU A C 1
ATOM 805 O O . GLU A 1 97 ? -12.866 -7.562 6.892 1.00 85.31 97 GLU A O 1
ATOM 810 N N . CYS A 1 98 ? -12.216 -7.058 4.787 1.00 84.19 98 CYS A N 1
ATOM 811 C CA . CYS A 1 98 ? -11.164 -6.074 5.089 1.00 84.19 98 CYS A CA 1
ATOM 812 C C . CYS A 1 98 ? -11.704 -4.703 5.526 1.00 84.19 98 CYS A C 1
ATOM 814 O O . CYS A 1 98 ? -12.238 -3.959 4.702 1.00 84.19 98 CYS A O 1
ATOM 816 N N . ARG A 1 99 ? -11.470 -4.306 6.784 1.00 89.62 99 ARG A N 1
ATOM 817 C CA . ARG A 1 99 ? -11.800 -2.951 7.266 1.00 89.62 99 ARG A CA 1
ATOM 818 C C . ARG A 1 99 ? -10.797 -1.883 6.827 1.00 89.62 99 ARG A C 1
ATOM 820 O O . ARG A 1 99 ? -11.205 -0.764 6.517 1.00 89.62 99 ARG A O 1
ATOM 827 N N . TRP A 1 100 ? -9.502 -2.190 6.848 1.00 92.75 100 TRP A N 1
ATOM 828 C CA . TRP A 1 100 ? -8.436 -1.218 6.597 1.00 92.75 100 TRP A CA 1
ATOM 829 C C . TRP A 1 100 ? -7.656 -1.571 5.330 1.00 92.75 100 TRP A C 1
ATOM 831 O O . TRP A 1 100 ? -7.262 -2.713 5.112 1.00 92.75 100 TRP A O 1
ATOM 841 N N . LEU A 1 101 ? -7.388 -0.578 4.488 1.00 93.44 101 LEU A N 1
ATOM 842 C CA . LEU A 1 101 ? -6.592 -0.749 3.274 1.00 93.44 101 LEU A CA 1
ATOM 843 C C . LEU A 1 101 ? -5.338 0.120 3.351 1.00 93.44 101 LEU A C 1
ATOM 845 O O . LEU A 1 101 ? -5.377 1.228 3.885 1.00 93.44 101 LEU A O 1
ATOM 849 N N . SER A 1 102 ? -4.236 -0.366 2.793 1.00 94.19 102 SER A N 1
ATOM 850 C CA . SER A 1 102 ? -3.021 0.411 2.571 1.00 94.19 102 SER A CA 1
ATOM 851 C C . SER A 1 102 ? -2.392 0.016 1.235 1.00 94.19 102 SER A C 1
ATOM 853 O O . SER A 1 102 ? -2.513 -1.117 0.768 1.00 94.19 102 SER A O 1
ATOM 855 N N . VAL A 1 103 ? -1.721 0.959 0.589 1.00 92.88 103 VAL A N 1
ATOM 856 C CA . VAL A 1 103 ? -0.986 0.735 -0.659 1.00 92.88 103 VAL A CA 1
ATOM 857 C C . VAL A 1 103 ? 0.460 1.093 -0.380 1.00 92.88 103 VAL A C 1
ATOM 859 O O . VAL A 1 103 ? 0.725 2.135 0.203 1.00 92.88 103 VAL A O 1
ATOM 862 N N . THR A 1 104 ? 1.401 0.219 -0.718 1.00 91.56 104 THR A N 1
ATOM 863 C CA . THR A 1 104 ? 2.778 0.363 -0.238 1.00 91.56 104 THR A CA 1
ATOM 864 C C . THR A 1 104 ? 3.778 -0.203 -1.197 1.00 91.56 104 THR A C 1
ATOM 866 O O . THR A 1 104 ? 3.531 -1.197 -1.833 1.00 91.56 104 THR A O 1
ATOM 869 N N . ASN A 1 105 ? 4.969 0.340 -1.264 1.00 85.75 105 ASN A N 1
ATOM 870 C CA . ASN A 1 105 ? 5.983 -0.195 -2.139 1.00 85.75 105 ASN A CA 1
ATOM 871 C C . ASN A 1 105 ? 6.553 -1.550 -1.645 1.00 85.75 105 ASN A C 1
ATOM 873 O O . ASN A 1 105 ? 6.745 -1.760 -0.452 1.00 85.75 105 ASN A O 1
ATOM 877 N N . GLY A 1 106 ? 6.795 -2.505 -2.554 1.00 85.75 106 GLY A N 1
ATOM 878 C CA . GLY A 1 106 ? 7.325 -3.846 -2.272 1.00 85.75 106 GLY A CA 1
ATOM 879 C C . GLY A 1 106 ? 8.776 -3.862 -1.785 1.00 85.75 106 GLY A C 1
ATOM 880 O O . GLY A 1 106 ? 9.315 -4.926 -1.499 1.00 85.75 106 GLY A O 1
ATOM 881 N N . ASP A 1 107 ? 9.416 -2.699 -1.691 1.00 80.94 107 ASP A N 1
ATOM 882 C CA . ASP A 1 107 ? 10.698 -2.499 -1.023 1.00 80.94 107 ASP A CA 1
ATOM 883 C C . ASP A 1 107 ? 10.605 -1.664 0.263 1.00 80.94 107 ASP A C 1
ATOM 885 O O . ASP A 1 107 ? 11.629 -1.417 0.910 1.00 80.94 107 ASP A O 1
ATOM 889 N N . ASN A 1 108 ? 9.405 -1.263 0.676 1.00 86.94 108 ASN A N 1
ATOM 890 C CA . ASN A 1 108 ? 9.202 -0.723 2.011 1.00 86.94 108 ASN A CA 1
ATOM 891 C C . ASN A 1 108 ? 9.363 -1.821 3.067 1.00 86.94 108 ASN A C 1
ATOM 893 O O . ASN A 1 108 ? 9.443 -3.012 2.775 1.00 86.94 108 ASN A O 1
ATOM 897 N N . SER A 1 109 ? 9.415 -1.409 4.326 1.00 90.44 109 SER A N 1
ATOM 898 C CA . SER A 1 109 ? 9.427 -2.310 5.472 1.00 90.44 109 SER A CA 1
ATOM 899 C C . SER A 1 109 ? 8.507 -1.776 6.556 1.00 90.44 109 SER A C 1
ATOM 901 O O . SER A 1 109 ? 8.313 -0.572 6.683 1.00 90.44 109 SER A O 1
ATOM 903 N N . TYR A 1 110 ? 7.970 -2.671 7.375 1.00 91.25 110 TYR A N 1
ATOM 904 C CA . TYR A 1 110 ? 7.073 -2.312 8.468 1.00 91.25 110 TYR A CA 1
ATOM 905 C C . TYR A 1 110 ? 7.697 -2.683 9.813 1.00 91.25 110 TYR A C 1
ATOM 907 O O . TYR A 1 110 ? 8.312 -3.744 9.966 1.00 91.25 110 TYR A O 1
ATOM 915 N N . GLY A 1 111 ? 7.548 -1.803 10.803 1.00 91.00 111 GLY A N 1
ATOM 916 C CA . GLY A 1 111 ? 7.785 -2.153 12.199 1.00 91.00 111 GLY A CA 1
ATOM 917 C C . GLY A 1 111 ? 6.841 -3.278 12.640 1.00 91.00 111 GLY A C 1
ATOM 918 O O . GLY A 1 111 ? 5.760 -3.441 12.081 1.00 91.00 111 GLY A O 1
ATOM 919 N N . SER A 1 112 ? 7.243 -4.080 13.627 1.00 92.75 112 SER A N 1
ATOM 920 C CA . SER A 1 112 ? 6.538 -5.314 14.025 1.00 92.75 112 SER A CA 1
ATOM 921 C C . SER A 1 112 ? 5.153 -5.111 14.652 1.00 92.75 112 SER A C 1
ATOM 923 O O . SER A 1 112 ? 4.449 -6.086 14.887 1.00 92.75 112 SER A O 1
ATOM 925 N N . GLU A 1 113 ? 4.777 -3.878 14.984 1.00 92.94 113 GLU A N 1
ATOM 926 C CA . GLU A 1 113 ? 3.536 -3.545 15.694 1.00 92.94 113 GLU A CA 1
ATOM 927 C C . GLU A 1 113 ? 2.681 -2.546 14.890 1.00 92.94 113 GLU A C 1
ATOM 929 O O . GLU A 1 113 ? 1.776 -1.915 15.435 1.00 92.94 113 GLU A O 1
ATOM 934 N N . VAL A 1 114 ? 2.936 -2.396 13.583 1.00 92.06 114 VAL A N 1
ATOM 935 C CA . VAL A 1 114 ? 2.141 -1.512 12.716 1.00 92.06 114 VAL A CA 1
ATOM 936 C C . VAL A 1 114 ? 0.694 -1.993 12.631 1.00 92.06 114 VAL A C 1
ATOM 938 O O . VAL A 1 114 ? -0.206 -1.204 12.896 1.00 92.06 114 VAL A O 1
ATOM 941 N N . VAL A 1 115 ? 0.454 -3.275 12.337 1.00 92.00 115 VAL A N 1
ATOM 942 C CA . VAL A 1 115 ? -0.918 -3.809 12.240 1.00 92.00 115 VAL A CA 1
ATOM 943 C C . VAL A 1 115 ? -1.655 -3.637 13.568 1.00 92.00 115 VAL A C 1
ATOM 945 O O . VAL A 1 115 ? -2.757 -3.101 13.591 1.00 92.00 115 VAL A O 1
ATOM 948 N N . GLU A 1 116 ? -1.017 -3.973 14.690 1.00 90.50 116 GLU A N 1
ATOM 949 C CA . GLU A 1 116 ? -1.597 -3.763 16.024 1.00 90.50 116 GLU A CA 1
ATOM 950 C C . GLU A 1 116 ? -1.981 -2.292 16.263 1.00 90.50 116 GLU A C 1
ATOM 952 O O . GLU A 1 116 ? -3.040 -2.005 16.812 1.00 90.50 116 GLU A O 1
ATOM 957 N N . SER A 1 117 ? -1.170 -1.344 15.785 1.00 88.56 117 SER A N 1
ATOM 958 C CA . SER A 1 117 ? -1.439 0.095 15.932 1.00 88.56 117 SER A CA 1
ATOM 959 C C . SER A 1 117 ? -2.677 0.559 15.166 1.00 88.56 117 SER A C 1
ATOM 961 O O . SER A 1 117 ? -3.361 1.478 15.610 1.00 88.56 117 SER A O 1
ATOM 963 N N . ILE A 1 118 ? -2.952 -0.059 14.016 1.00 89.62 118 ILE A N 1
ATOM 964 C CA . ILE A 1 118 ? -4.108 0.254 13.167 1.00 89.62 118 ILE A CA 1
ATOM 965 C C . ILE A 1 118 ? -5.385 -0.390 13.711 1.00 89.62 118 ILE A C 1
ATOM 967 O O . ILE A 1 118 ? -6.461 0.209 13.658 1.00 89.62 118 ILE A O 1
ATOM 971 N N . LEU A 1 119 ? -5.265 -1.612 14.230 1.00 87.06 119 LEU A N 1
ATOM 972 C CA . LEU A 1 119 ? -6.398 -2.409 14.699 1.00 87.06 119 LEU A CA 1
ATOM 973 C C . LEU A 1 119 ? -6.784 -2.138 16.148 1.00 87.06 119 LEU A C 1
ATOM 975 O O . LEU A 1 119 ? -7.920 -2.420 16.537 1.00 87.06 119 LEU A O 1
ATOM 979 N N . SER A 1 120 ? -5.859 -1.588 16.938 1.00 79.88 120 SER A N 1
ATOM 980 C CA . SER A 1 120 ? -6.130 -1.145 18.300 1.00 79.88 120 SER A CA 1
ATOM 981 C C . SER A 1 120 ? -7.385 -0.266 18.312 1.00 79.88 120 SER A C 1
ATOM 983 O O . SER A 1 120 ? -7.573 0.534 17.392 1.00 79.88 120 SER A O 1
ATOM 985 N N . PRO A 1 121 ? -8.286 -0.415 19.301 1.00 63.25 121 PRO A N 1
ATOM 986 C CA . PRO A 1 121 ? -9.533 0.333 19.353 1.00 63.25 121 PRO A CA 1
ATOM 987 C C . PRO A 1 121 ? -9.258 1.839 19.419 1.00 63.25 121 PRO A C 1
ATOM 989 O O . PRO A 1 121 ? -9.107 2.431 20.486 1.00 63.25 121 PRO A O 1
ATOM 992 N N . VAL A 1 122 ? -9.230 2.475 18.250 1.00 62.38 122 VAL A N 1
ATOM 993 C CA . VAL A 1 122 ? -9.169 3.923 18.128 1.00 62.38 122 VAL A CA 1
ATOM 994 C C . VAL A 1 122 ? -10.549 4.445 18.522 1.00 62.38 122 VAL A C 1
ATOM 996 O O . VAL A 1 122 ? -11.516 4.359 17.770 1.00 62.38 122 VAL A O 1
ATOM 999 N N . THR A 1 123 ? -10.683 4.937 19.749 1.00 51.56 123 THR A N 1
ATOM 1000 C CA . THR A 1 123 ? -11.806 5.783 20.170 1.00 51.56 123 THR A CA 1
ATOM 1001 C C . THR A 1 123 ? -11.479 7.199 19.698 1.00 51.56 123 THR A C 1
ATOM 1003 O O . THR A 1 123 ? -10.826 7.931 20.447 1.00 51.56 123 THR A O 1
ATOM 1006 N N . PRO A 1 124 ? -11.763 7.551 18.422 1.00 64.94 124 PRO A N 1
ATOM 1007 C CA . PRO A 1 124 ? -13.104 7.651 17.812 1.00 64.94 124 PRO A CA 1
ATOM 1008 C C . PRO A 1 124 ? -13.277 6.948 16.437 1.00 64.94 124 PRO A C 1
ATOM 1010 O O . PRO A 1 124 ? -12.348 6.362 15.897 1.00 64.94 124 PRO A O 1
ATOM 1013 N N . LYS A 1 125 ? -14.477 7.056 15.827 1.00 83.62 125 LYS A N 1
ATOM 1014 C CA . LYS A 1 125 ? -14.797 6.591 14.455 1.00 83.62 125 LYS A CA 1
ATOM 1015 C C . LYS A 1 125 ? -13.936 7.320 13.406 1.00 83.62 125 LYS A C 1
ATOM 1017 O O . LYS A 1 125 ? -14.340 8.345 12.867 1.00 83.62 125 LYS A O 1
ATOM 1022 N N . VAL A 1 126 ? -12.742 6.796 13.164 1.00 92.31 126 VAL A N 1
ATOM 1023 C CA . VAL A 1 126 ? -11.744 7.307 12.215 1.00 92.31 126 VAL A CA 1
ATOM 1024 C C . VAL A 1 126 ? -11.913 6.667 10.840 1.00 92.31 126 VAL A C 1
ATOM 1026 O O . VAL A 1 126 ? -12.343 5.519 10.739 1.00 92.31 126 VAL A O 1
ATOM 1029 N N . ASN A 1 127 ? -11.582 7.417 9.788 1.00 94.62 127 ASN A N 1
ATOM 1030 C CA . ASN A 1 127 ? -11.608 6.948 8.397 1.00 94.62 127 ASN A CA 1
ATOM 1031 C C . ASN A 1 127 ? -10.214 6.891 7.767 1.00 94.62 127 ASN A C 1
ATOM 1033 O O . ASN A 1 127 ? -10.031 6.255 6.735 1.00 94.62 127 ASN A O 1
ATOM 1037 N N . LEU A 1 128 ? -9.253 7.588 8.370 1.00 94.81 128 LEU A N 1
ATOM 1038 C CA . LEU A 1 128 ? -7.895 7.714 7.874 1.00 94.81 128 LEU A CA 1
ATOM 1039 C C . LEU A 1 128 ? -6.927 7.616 9.047 1.00 94.81 128 LEU A C 1
ATOM 1041 O O . LEU A 1 128 ? -7.097 8.331 10.038 1.00 94.81 128 LEU A O 1
ATOM 1045 N N . ILE A 1 129 ? -5.909 6.775 8.930 1.00 94.31 129 ILE A N 1
ATOM 1046 C CA . ILE A 1 129 ? -4.788 6.726 9.863 1.00 94.31 129 ILE A CA 1
ATOM 1047 C C . ILE A 1 129 ? -3.510 7.056 9.100 1.00 94.31 129 ILE A C 1
ATOM 1049 O O . ILE A 1 129 ? -3.262 6.502 8.030 1.00 94.31 129 ILE A O 1
ATOM 1053 N N . LEU A 1 130 ? -2.713 7.968 9.653 1.00 93.81 130 LEU A N 1
ATOM 1054 C CA . LEU A 1 130 ? -1.405 8.330 9.115 1.00 93.81 130 LEU A CA 1
ATOM 1055 C C . LEU A 1 130 ? -0.333 7.882 10.105 1.00 93.81 130 LEU A C 1
ATOM 1057 O O . LEU A 1 130 ? -0.318 8.337 11.252 1.00 93.81 130 LEU A O 1
ATOM 1061 N N . LEU A 1 131 ? 0.557 6.996 9.667 1.00 92.44 131 LEU A N 1
ATOM 1062 C CA . LEU A 1 131 ? 1.653 6.497 10.488 1.00 92.44 131 LEU A CA 1
ATOM 1063 C C . LEU A 1 131 ? 2.938 7.308 10.300 1.00 92.44 131 LEU A C 1
ATOM 1065 O O . LEU A 1 131 ? 3.186 7.866 9.227 1.00 92.44 131 LEU A O 1
ATOM 1069 N N . PRO A 1 132 ? 3.784 7.372 11.340 1.00 90.31 132 PRO A N 1
ATOM 1070 C CA . PRO A 1 132 ? 5.121 7.909 11.196 1.00 90.31 132 PRO A CA 1
ATOM 1071 C C . PRO A 1 132 ? 5.945 7.038 10.249 1.00 90.31 132 PRO A C 1
ATOM 1073 O O . PRO A 1 132 ? 5.758 5.820 10.154 1.00 90.31 132 PRO A O 1
ATOM 1076 N N . MET A 1 133 ? 6.898 7.676 9.583 1.00 86.44 133 MET A N 1
ATOM 1077 C CA . MET A 1 133 ? 7.719 7.040 8.570 1.00 86.44 133 MET A CA 1
ATOM 1078 C C . MET A 1 133 ? 9.179 7.473 8.659 1.00 86.44 133 MET A C 1
ATOM 1080 O O . MET A 1 133 ? 9.470 8.616 9.011 1.00 86.44 133 MET A O 1
ATOM 1084 N N . ASP A 1 134 ? 10.100 6.574 8.336 1.00 82.00 134 ASP A N 1
ATOM 1085 C CA . ASP A 1 134 ? 11.535 6.870 8.245 1.00 82.00 134 ASP A CA 1
ATOM 1086 C C . ASP A 1 134 ? 12.167 6.123 7.061 1.00 82.00 134 ASP A C 1
ATOM 1088 O O . ASP A 1 134 ? 11.513 5.326 6.392 1.00 82.00 134 ASP A O 1
ATOM 1092 N N . SER A 1 135 ? 13.437 6.373 6.757 1.00 73.88 135 SER A N 1
ATOM 1093 C CA . SER A 1 135 ? 14.139 5.666 5.689 1.00 73.88 135 SER A CA 1
ATOM 1094 C C . SER A 1 135 ? 14.631 4.315 6.191 1.00 73.88 135 SER A C 1
ATOM 1096 O O . SER A 1 135 ? 15.284 4.208 7.233 1.00 73.88 135 SER A O 1
ATOM 1098 N N . ARG A 1 136 ? 14.397 3.265 5.399 1.00 68.50 136 ARG A N 1
ATOM 1099 C CA . ARG A 1 136 ? 14.870 1.903 5.683 1.00 68.50 136 ARG A CA 1
ATOM 1100 C C . ARG A 1 136 ? 16.385 1.843 5.885 1.00 68.50 136 ARG A C 1
ATOM 1102 O O . ARG A 1 136 ? 16.856 1.045 6.688 1.00 68.50 136 ARG A O 1
ATOM 1109 N N . ASN A 1 137 ? 17.139 2.712 5.208 1.00 63.81 137 ASN A N 1
ATOM 1110 C CA . ASN A 1 137 ? 18.598 2.758 5.320 1.00 63.81 137 ASN A CA 1
ATOM 1111 C C . ASN A 1 137 ? 19.078 3.162 6.727 1.00 63.81 137 ASN A C 1
ATOM 1113 O O . ASN A 1 137 ? 20.152 2.719 7.131 1.00 63.81 137 ASN A O 1
ATOM 1117 N N . PHE A 1 138 ? 18.295 3.945 7.482 1.00 55.53 138 PHE A N 1
ATOM 1118 C CA . PHE A 1 138 ? 18.610 4.261 8.881 1.00 55.53 138 PHE A CA 1
ATOM 1119 C C . PHE A 1 138 ? 18.273 3.089 9.807 1.00 55.53 138 PHE A C 1
ATOM 1121 O O . PHE A 1 138 ? 19.100 2.709 10.629 1.00 55.53 138 PHE A O 1
ATOM 1128 N N . ALA A 1 139 ? 17.137 2.419 9.590 1.00 51.69 139 ALA A N 1
ATOM 1129 C CA . ALA A 1 139 ? 16.742 1.258 10.390 1.00 51.69 139 ALA A CA 1
ATOM 1130 C C . ALA A 1 139 ? 17.718 0.071 10.269 1.00 51.69 139 ALA A C 1
ATOM 1132 O O . ALA A 1 139 ? 17.927 -0.669 11.227 1.00 51.69 139 ALA A O 1
ATOM 1133 N N . THR A 1 140 ? 18.353 -0.116 9.106 1.00 42.25 140 THR A N 1
ATOM 1134 C CA . THR A 1 140 ? 19.362 -1.173 8.907 1.00 42.25 140 THR A CA 1
ATOM 1135 C C . THR A 1 140 ? 20.722 -0.868 9.537 1.00 42.25 140 THR A C 1
ATOM 1137 O O . THR A 1 140 ? 21.537 -1.776 9.671 1.00 42.25 140 THR A O 1
ATOM 1140 N N . GLN A 1 141 ? 20.986 0.382 9.928 1.00 41.16 141 GLN A N 1
ATOM 1141 C CA . GLN A 1 141 ? 22.196 0.739 10.677 1.00 41.16 141 GLN A CA 1
ATOM 1142 C C . GLN A 1 141 ? 22.010 0.585 12.201 1.00 41.16 141 GLN A C 1
ATOM 1144 O O . GLN A 1 141 ? 22.996 0.601 12.932 1.00 41.16 141 GLN A O 1
ATOM 1149 N N . ASP A 1 142 ? 20.778 0.336 12.664 1.00 38.75 142 ASP A N 1
ATOM 1150 C CA . ASP A 1 142 ? 20.382 0.290 14.081 1.00 38.75 142 ASP A CA 1
ATOM 1151 C C . ASP A 1 142 ? 20.434 -1.109 14.733 1.00 38.75 142 ASP A C 1
ATOM 1153 O O . ASP A 1 142 ? 20.051 -1.274 15.892 1.00 38.75 142 ASP A O 1
ATOM 1157 N N . THR A 1 143 ? 20.959 -2.139 14.055 1.00 38.28 143 THR A N 1
ATOM 1158 C CA . THR A 1 143 ? 21.245 -3.438 14.704 1.00 38.28 143 THR A CA 1
ATOM 1159 C C . THR A 1 143 ? 22.530 -3.443 15.543 1.00 38.28 143 THR A C 1
ATOM 1161 O O . THR A 1 143 ? 22.895 -4.486 16.079 1.00 38.28 143 THR A O 1
ATOM 1164 N N . PHE A 1 144 ? 23.217 -2.307 15.694 1.00 30.20 144 PHE A N 1
ATOM 1165 C CA . PHE A 1 144 ? 24.348 -2.159 16.610 1.00 30.20 144 PHE A CA 1
ATOM 1166 C C . PHE A 1 144 ? 24.123 -0.966 17.538 1.00 30.20 144 PHE A C 1
ATOM 1168 O O . PHE A 1 144 ? 24.063 0.174 17.094 1.00 30.20 144 PHE A O 1
ATOM 1175 N N . GLU A 1 145 ? 23.997 -1.271 18.830 1.00 32.75 145 GLU A N 1
ATOM 1176 C CA . GLU A 1 145 ? 24.010 -0.372 19.986 1.00 32.75 145 GLU A CA 1
ATOM 1177 C C . GLU A 1 145 ? 24.649 1.001 19.731 1.00 32.75 145 GLU A C 1
ATOM 1179 O O . GLU A 1 145 ? 25.840 1.197 19.959 1.00 32.75 145 GLU A O 1
ATOM 1184 N N . LEU A 1 146 ? 23.862 1.999 19.335 1.00 35.34 146 LEU A N 1
ATOM 1185 C CA . LEU A 1 146 ? 24.352 3.368 19.292 1.00 35.34 146 LEU A CA 1
ATOM 1186 C C . LEU A 1 146 ? 23.246 4.334 19.709 1.00 35.34 146 LEU A C 1
ATOM 1188 O O . LEU A 1 146 ? 22.427 4.811 18.932 1.00 35.34 146 LEU A O 1
ATOM 1192 N N . ARG A 1 147 ? 23.313 4.692 20.997 1.00 32.62 147 ARG A N 1
ATOM 1193 C CA . ARG A 1 147 ? 22.922 6.007 21.512 1.00 32.62 147 ARG A CA 1
ATOM 1194 C C . ARG A 1 147 ? 23.687 7.091 20.733 1.00 32.62 147 ARG A C 1
ATOM 1196 O O . ARG A 1 147 ? 24.631 7.680 21.257 1.00 32.62 147 ARG A O 1
ATOM 1203 N N . VAL A 1 148 ? 23.318 7.373 19.488 1.00 30.31 148 VAL A N 1
ATOM 1204 C CA . VAL A 1 148 ? 23.834 8.538 18.763 1.00 30.31 148 VAL A CA 1
ATOM 1205 C C . VAL A 1 148 ? 22.877 9.679 19.012 1.00 30.31 148 VAL A C 1
ATOM 1207 O O . VAL A 1 148 ? 21.809 9.786 18.424 1.00 30.31 148 VAL A O 1
ATOM 1210 N N . ARG A 1 149 ? 23.300 10.508 19.968 1.00 31.47 149 ARG A N 1
ATOM 1211 C CA . ARG A 1 149 ? 23.135 11.961 19.996 1.00 31.47 149 ARG A CA 1
ATOM 1212 C C . ARG A 1 149 ? 22.276 12.477 18.836 1.00 31.47 149 ARG A C 1
ATOM 1214 O O . ARG A 1 149 ? 22.800 12.848 17.788 1.00 31.47 149 ARG A O 1
ATOM 1221 N N . ALA A 1 150 ? 20.977 12.599 19.092 1.00 31.91 150 ALA A N 1
ATOM 1222 C CA . ALA A 1 150 ? 20.120 13.584 18.448 1.00 31.91 150 ALA A CA 1
ATOM 1223 C C . ALA A 1 150 ? 20.618 14.989 18.843 1.00 31.91 150 ALA A C 1
ATOM 1225 O O . ALA A 1 150 ? 20.006 15.702 19.631 1.00 31.91 150 ALA A O 1
ATOM 1226 N N . GLY A 1 151 ? 21.816 15.346 18.382 1.00 27.83 151 GLY A N 1
ATOM 1227 C CA . GLY A 1 151 ? 22.359 16.686 18.476 1.00 27.83 151 GLY A CA 1
ATOM 1228 C C . GLY A 1 151 ? 21.807 17.496 17.315 1.00 27.83 151 GLY A C 1
ATOM 1229 O O . GLY A 1 151 ? 22.271 17.345 16.193 1.00 27.83 151 GLY A O 1
ATOM 1230 N N . ASN A 1 152 ? 20.831 18.353 17.606 1.00 29.09 152 ASN A N 1
ATOM 1231 C CA . ASN A 1 152 ? 20.496 19.556 16.837 1.00 29.09 152 ASN A CA 1
ATOM 1232 C C . ASN A 1 152 ? 20.143 19.420 15.342 1.00 29.09 152 ASN A C 1
ATOM 1234 O O . ASN A 1 152 ? 20.221 20.417 14.627 1.00 29.09 152 ASN A O 1
ATOM 1238 N N . ILE A 1 153 ? 19.686 18.264 14.856 1.00 36.28 153 ILE A N 1
ATOM 1239 C CA . ILE A 1 153 ? 18.957 18.222 13.578 1.00 36.28 153 ILE A CA 1
ATOM 1240 C C . ILE A 1 153 ? 17.469 18.300 13.919 1.00 36.28 153 ILE A C 1
ATOM 1242 O O . ILE A 1 153 ? 16.917 17.373 14.511 1.00 36.28 153 ILE A O 1
ATOM 1246 N N . GLY A 1 154 ? 16.863 19.456 13.637 1.00 29.66 154 GLY A N 1
ATOM 1247 C CA . GLY A 1 154 ? 15.455 19.736 13.910 1.00 29.66 154 GLY A CA 1
ATOM 1248 C C . GLY A 1 154 ? 14.531 18.669 13.319 1.00 29.66 154 GLY A C 1
ATOM 1249 O O . GLY A 1 154 ? 14.765 18.167 12.222 1.00 29.66 154 GLY A O 1
ATOM 1250 N N . TYR A 1 155 ? 13.491 18.321 14.076 1.00 34.91 155 TYR A N 1
ATOM 1251 C CA . TYR A 1 155 ? 12.445 17.346 13.746 1.00 34.91 155 TYR A CA 1
ATOM 1252 C C . TYR A 1 155 ? 11.466 17.880 12.686 1.00 34.91 155 TYR A C 1
ATOM 1254 O O . TYR A 1 155 ? 10.253 17.833 12.873 1.00 34.91 155 TYR A O 1
ATOM 1262 N N . GLU A 1 156 ? 11.970 18.425 11.585 1.00 30.80 156 GLU A N 1
ATOM 1263 C CA . GLU A 1 156 ? 11.123 18.875 10.483 1.00 30.80 156 GLU A CA 1
ATOM 1264 C C . GLU A 1 156 ? 11.096 17.794 9.401 1.00 30.80 156 GLU A C 1
ATOM 1266 O O . GLU A 1 156 ? 12.138 17.341 8.923 1.00 30.80 156 GLU A O 1
ATOM 1271 N N . GLY A 1 157 ? 9.892 17.316 9.079 1.00 33.53 157 GLY A N 1
ATOM 1272 C CA . GLY A 1 157 ? 9.690 16.259 8.099 1.00 33.53 157 GLY A CA 1
ATOM 1273 C C . GLY A 1 157 ? 10.027 16.743 6.694 1.00 33.53 157 GLY A C 1
ATOM 1274 O O . GLY A 1 157 ? 9.393 17.665 6.191 1.00 33.53 157 GLY A O 1
ATOM 1275 N N . TYR A 1 158 ? 11.008 16.109 6.057 1.00 36.62 158 TYR A N 1
ATOM 1276 C CA . TYR A 1 158 ? 11.369 16.368 4.667 1.00 36.62 158 TYR A CA 1
ATOM 1277 C C . TYR A 1 158 ? 11.728 15.053 3.968 1.00 36.62 158 TYR A C 1
ATOM 1279 O O . TYR A 1 158 ? 12.473 14.230 4.508 1.00 36.62 158 TYR A O 1
ATOM 1287 N N . CYS A 1 159 ? 11.238 14.886 2.737 1.00 38.41 159 CYS A N 1
ATOM 1288 C CA . CYS A 1 159 ? 11.878 14.023 1.749 1.00 38.41 159 CYS A CA 1
ATOM 1289 C C . CYS A 1 159 ? 13.039 14.819 1.146 1.00 38.41 159 CYS A C 1
ATOM 1291 O O . CYS A 1 159 ? 12.831 15.693 0.304 1.00 38.41 159 CYS A O 1
ATOM 1293 N N . GLY A 1 160 ? 14.250 14.591 1.647 1.00 37.75 160 GLY A N 1
ATOM 1294 C CA . GLY A 1 160 ? 15.447 15.322 1.244 1.00 37.75 160 GLY A CA 1
ATOM 1295 C C . GLY A 1 160 ? 16.454 14.427 0.532 1.00 37.75 160 GLY A C 1
ATOM 1296 O O . GLY A 1 160 ? 16.462 13.206 0.689 1.00 37.75 160 GLY A O 1
ATOM 1297 N N . TYR A 1 161 ? 17.339 15.046 -0.245 1.00 37.66 161 TYR A N 1
ATOM 1298 C CA . TYR A 1 161 ? 18.557 14.401 -0.723 1.00 37.66 161 TYR A CA 1
ATOM 1299 C C . TYR A 1 161 ? 19.705 14.849 0.179 1.00 37.66 161 TYR A C 1
ATOM 1301 O O . TYR A 1 161 ? 19.981 16.043 0.281 1.00 37.66 161 TYR A O 1
ATOM 1309 N N . PHE A 1 162 ? 20.371 13.908 0.847 1.00 35.94 162 PHE A N 1
ATOM 1310 C CA . PHE A 1 162 ? 21.634 14.189 1.522 1.00 35.94 162 PHE A CA 1
ATOM 1311 C C . PHE A 1 162 ? 22.766 13.849 0.559 1.00 35.94 162 PHE A C 1
ATOM 1313 O O . PHE A 1 162 ? 22.914 12.696 0.150 1.00 35.94 162 PHE A O 1
ATOM 1320 N N . GLU A 1 163 ? 23.557 14.848 0.176 1.00 37.50 163 GLU A N 1
ATOM 1321 C CA . GLU A 1 163 ? 24.792 14.616 -0.565 1.00 37.50 163 GLU A CA 1
ATOM 1322 C C . GLU A 1 163 ? 25.922 14.364 0.437 1.00 37.50 163 GLU A C 1
ATOM 1324 O O . GLU A 1 163 ? 26.354 15.258 1.171 1.00 37.50 163 GLU A O 1
ATOM 1329 N N . GLU A 1 164 ? 26.409 13.125 0.495 1.00 40.66 164 GLU A N 1
ATOM 1330 C CA . GLU A 1 164 ? 27.575 12.804 1.310 1.00 40.66 164 GLU A CA 1
ATOM 1331 C C . GLU A 1 164 ? 28.816 13.455 0.671 1.00 40.66 164 GLU A C 1
ATOM 1333 O O . GLU A 1 164 ? 29.305 13.006 -0.373 1.00 40.66 164 GLU A O 1
ATOM 1338 N N . ARG A 1 165 ? 29.327 14.530 1.300 1.00 37.12 165 ARG A N 1
ATOM 1339 C CA . ARG A 1 165 ? 30.412 15.397 0.781 1.00 37.12 165 ARG A CA 1
ATOM 1340 C C . ARG A 1 165 ? 31.682 14.653 0.346 1.00 37.12 165 ARG A C 1
ATOM 1342 O O . ARG A 1 165 ? 32.463 15.206 -0.422 1.00 37.12 165 ARG A O 1
ATOM 1349 N N . HIS A 1 166 ? 31.896 13.422 0.810 1.00 37.97 166 HIS A N 1
ATOM 1350 C CA . HIS A 1 166 ? 33.080 12.626 0.479 1.00 37.97 166 HIS A CA 1
ATOM 1351 C C . HIS A 1 166 ? 32.869 11.572 -0.617 1.00 37.97 166 HIS A C 1
ATOM 1353 O O . HIS A 1 166 ? 33.861 11.059 -1.128 1.00 37.97 166 HIS A O 1
ATOM 1359 N N . GLN A 1 167 ? 31.630 11.271 -1.027 1.00 40.53 167 GLN A N 1
ATOM 1360 C CA . GLN A 1 167 ? 31.362 10.234 -2.040 1.00 40.53 167 GLN A CA 1
ATOM 1361 C C . GLN A 1 167 ? 30.530 10.697 -3.244 1.00 40.53 167 GLN A C 1
ATOM 1363 O O . GLN A 1 167 ? 30.341 9.897 -4.159 1.00 40.53 167 GLN A O 1
ATOM 1368 N N . LYS A 1 168 ? 30.026 11.945 -3.280 1.00 41.22 168 LYS A N 1
ATOM 1369 C CA . LYS A 1 168 ? 29.063 12.407 -4.311 1.00 41.22 168 LYS A CA 1
ATOM 1370 C C . LYS A 1 168 ? 27.879 11.438 -4.494 1.00 41.22 168 LYS A C 1
ATOM 1372 O O . LYS A 1 168 ? 27.313 11.319 -5.579 1.00 41.22 168 LYS A O 1
ATOM 1377 N N . LYS A 1 169 ? 27.520 10.698 -3.442 1.00 41.94 169 LYS A N 1
ATOM 1378 C CA . LYS A 1 169 ? 26.334 9.844 -3.429 1.00 41.94 169 LYS A CA 1
ATOM 1379 C C . LYS A 1 169 ? 25.202 10.644 -2.811 1.00 41.94 169 LYS A C 1
ATOM 1381 O O . LYS A 1 169 ? 25.311 11.092 -1.671 1.00 41.94 169 LYS A O 1
ATOM 1386 N N . MET A 1 170 ? 24.139 10.833 -3.586 1.00 38.91 170 MET A N 1
ATOM 1387 C CA . MET A 1 170 ? 22.872 11.322 -3.061 1.00 38.91 170 MET A CA 1
ATOM 1388 C C . MET A 1 170 ? 22.136 10.158 -2.409 1.00 38.91 170 MET A C 1
ATOM 1390 O O . MET A 1 170 ? 21.766 9.198 -3.086 1.00 38.91 170 MET A O 1
ATOM 1394 N N . TYR A 1 171 ? 21.899 10.266 -1.108 1.00 44.41 171 TYR A N 1
ATOM 1395 C CA . TYR A 1 171 ? 20.967 9.397 -0.404 1.00 44.41 171 TYR A CA 1
ATOM 1396 C C . TYR A 1 171 ? 19.631 10.126 -0.313 1.00 44.41 171 TYR A C 1
ATOM 1398 O O . TYR A 1 171 ? 19.538 11.189 0.302 1.00 44.41 171 TYR A O 1
ATOM 1406 N N . GLY A 1 172 ? 18.603 9.573 -0.956 1.00 45.19 172 GLY A N 1
ATOM 1407 C CA . GLY A 1 172 ? 17.230 9.975 -0.679 1.00 45.19 172 GLY A CA 1
ATOM 1408 C C . GLY A 1 172 ? 16.845 9.479 0.711 1.00 45.19 172 GLY A C 1
ATOM 1409 O O . GLY A 1 172 ? 17.039 8.301 1.023 1.00 45.19 172 GLY A O 1
ATOM 1410 N N . PHE A 1 173 ? 16.332 10.370 1.550 1.00 54.28 173 PHE A N 1
ATOM 1411 C CA . PHE A 1 173 ? 15.775 10.017 2.848 1.00 54.28 173 PHE A CA 1
ATOM 1412 C C . PHE A 1 173 ? 14.358 10.571 2.958 1.00 54.28 173 PHE A C 1
ATOM 1414 O O . PHE A 1 173 ? 14.093 11.697 2.545 1.00 54.28 173 PHE A O 1
ATOM 1421 N N . ALA A 1 174 ? 13.460 9.769 3.521 1.00 58.19 174 ALA A N 1
ATOM 1422 C CA . ALA A 1 174 ? 12.125 10.183 3.914 1.00 58.19 174 ALA A CA 1
ATOM 1423 C C . ALA A 1 174 ? 12.051 10.014 5.426 1.00 58.19 174 ALA A C 1
ATOM 1425 O O . ALA A 1 174 ? 12.184 8.896 5.911 1.00 58.19 174 ALA A O 1
ATOM 1426 N N . ARG A 1 175 ? 11.901 11.110 6.172 1.00 65.31 175 ARG A N 1
ATOM 1427 C CA . ARG A 1 175 ? 11.675 11.055 7.619 1.00 65.31 175 ARG A CA 1
ATOM 1428 C C . ARG A 1 175 ? 10.492 11.936 7.963 1.00 65.31 175 ARG A C 1
ATOM 1430 O O . ARG A 1 175 ? 10.546 13.149 7.799 1.00 65.31 175 ARG A O 1
ATOM 1437 N N . ILE A 1 176 ? 9.424 11.304 8.425 1.00 69.06 176 ILE A N 1
ATOM 1438 C CA . ILE A 1 176 ? 8.134 11.906 8.739 1.00 69.06 176 ILE A CA 1
ATOM 1439 C C . ILE A 1 176 ? 7.704 11.369 10.115 1.00 69.06 176 ILE A C 1
ATOM 1441 O O . ILE A 1 176 ? 6.851 10.489 10.211 1.00 69.06 176 ILE A O 1
ATOM 1445 N N . PRO A 1 177 ? 8.315 11.847 11.216 1.00 73.00 177 PRO A N 1
ATOM 1446 C CA . PRO A 1 177 ? 8.011 11.346 12.558 1.00 73.00 177 PRO A CA 1
ATOM 1447 C C . PRO A 1 177 ? 6.612 11.768 13.031 1.00 73.00 177 PRO A C 1
ATOM 1449 O O . PRO A 1 177 ? 6.057 1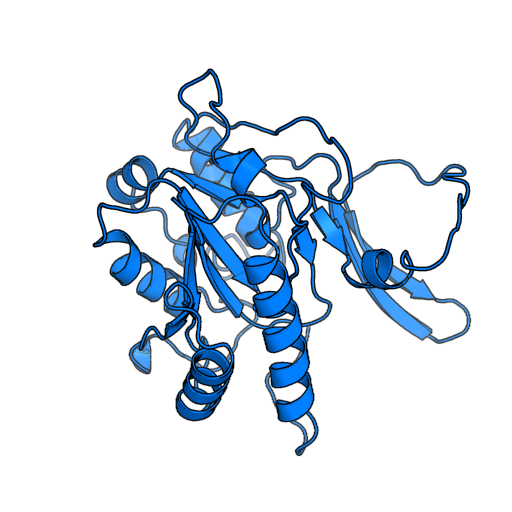1.158 13.939 1.00 73.00 177 PRO A O 1
ATOM 1452 N N . GLN A 1 178 ? 6.055 12.817 12.422 1.00 83.12 178 GLN A N 1
ATOM 1453 C CA . GLN A 1 178 ? 4.686 13.281 12.608 1.00 83.12 178 GLN A CA 1
ATOM 1454 C C . GLN A 1 178 ? 4.100 13.583 11.224 1.00 83.12 178 GLN A C 1
ATOM 1456 O O . GLN A 1 178 ? 4.405 14.637 10.659 1.00 83.12 178 GLN A O 1
ATOM 1461 N N . PRO A 1 179 ? 3.333 12.654 10.631 1.00 84.94 179 PRO A N 1
ATOM 1462 C CA . PRO A 1 179 ? 2.745 12.868 9.317 1.00 84.94 179 PRO A CA 1
ATOM 1463 C C . PRO A 1 179 ? 1.761 14.032 9.336 1.00 84.94 179 PRO A C 1
ATOM 1465 O O . PRO A 1 179 ? 1.057 14.268 10.316 1.00 84.94 179 PRO A O 1
ATOM 1468 N N . THR A 1 180 ? 1.705 14.761 8.226 1.00 85.44 180 THR A N 1
ATOM 1469 C CA . THR A 1 180 ? 0.738 15.845 8.019 1.00 85.44 180 THR A CA 1
ATOM 1470 C C . THR A 1 180 ? -0.070 15.565 6.761 1.00 85.44 180 THR A C 1
ATOM 1472 O O . THR A 1 180 ? 0.395 14.860 5.877 1.00 85.44 180 THR A O 1
ATOM 1475 N N . ILE A 1 181 ? -1.265 16.144 6.641 1.00 85.12 181 ILE A N 1
ATOM 1476 C CA . ILE A 1 181 ? -2.183 15.901 5.511 1.00 85.12 181 ILE A CA 1
ATOM 1477 C C . ILE A 1 181 ? -1.503 16.083 4.136 1.00 85.12 181 ILE A C 1
ATOM 1479 O O . ILE A 1 181 ? -1.798 15.330 3.221 1.00 85.12 181 ILE A O 1
ATOM 1483 N N . GLY A 1 182 ? -0.582 17.045 3.994 1.00 80.25 182 GLY A N 1
ATOM 1484 C CA . GLY A 1 182 ? 0.162 17.284 2.747 1.00 80.25 182 GLY A CA 1
ATOM 1485 C C . GLY A 1 182 ? 1.582 16.706 2.716 1.00 80.25 182 GLY A C 1
ATOM 1486 O O . GLY A 1 182 ? 2.267 16.840 1.709 1.00 80.25 182 GLY A O 1
ATOM 1487 N N . GLY A 1 183 ? 2.040 16.103 3.815 1.00 80.56 183 GLY A N 1
ATOM 1488 C CA . GLY A 1 183 ? 3.393 15.577 3.994 1.00 80.56 183 GLY A CA 1
ATOM 1489 C C . GLY A 1 183 ? 3.333 14.138 4.481 1.00 80.56 183 GLY A C 1
ATOM 1490 O O . GLY A 1 183 ? 3.618 13.863 5.648 1.00 80.56 183 GLY A O 1
ATOM 1491 N N . VAL A 1 184 ? 2.907 13.255 3.582 1.00 84.62 184 VAL A N 1
ATOM 1492 C CA . VAL A 1 184 ? 2.735 11.811 3.769 1.00 84.62 184 VAL A CA 1
ATOM 1493 C C . VAL A 1 184 ? 3.180 11.089 2.510 1.00 84.62 184 VAL A C 1
ATOM 1495 O O . VAL A 1 184 ? 3.138 11.652 1.418 1.00 84.62 184 VAL A O 1
ATOM 1498 N N . ASP A 1 185 ? 3.576 9.839 2.689 1.00 86.31 185 ASP A N 1
ATOM 1499 C CA . ASP A 1 185 ? 3.775 8.875 1.616 1.00 86.31 185 ASP A CA 1
ATOM 1500 C C . ASP A 1 185 ? 2.650 7.849 1.700 1.00 86.31 185 ASP A C 1
ATOM 1502 O O . ASP A 1 185 ? 2.216 7.491 2.798 1.00 86.31 185 ASP A O 1
ATOM 1506 N N . ILE A 1 186 ? 2.184 7.367 0.555 1.00 88.12 186 ILE A N 1
ATOM 1507 C CA . ILE A 1 186 ? 1.092 6.397 0.456 1.00 88.12 186 ILE A CA 1
ATOM 1508 C C . ILE A 1 186 ? 1.267 5.171 1.371 1.00 88.12 186 ILE A C 1
ATOM 1510 O O . ILE A 1 186 ? 0.290 4.697 1.953 1.00 88.12 186 ILE A O 1
ATOM 1514 N N . ALA A 1 187 ? 2.505 4.714 1.585 1.00 90.19 187 ALA A N 1
ATOM 1515 C CA . ALA A 1 187 ? 2.815 3.549 2.407 1.00 90.19 187 ALA A CA 1
ATOM 1516 C C . ALA A 1 187 ? 2.499 3.729 3.896 1.00 90.19 187 ALA A C 1
ATOM 1518 O O . ALA A 1 187 ? 2.355 2.739 4.622 1.00 90.19 187 ALA A O 1
ATOM 1519 N N . SER A 1 188 ? 2.414 4.976 4.363 1.00 92.25 188 SER A N 1
ATOM 1520 C CA . SER A 1 188 ? 2.044 5.311 5.736 1.00 92.25 188 SER A CA 1
ATOM 1521 C C . SER A 1 188 ? 0.572 5.690 5.895 1.00 92.25 188 SER A C 1
ATOM 1523 O O . SER A 1 188 ? 0.145 6.031 7.001 1.00 92.25 188 SER A O 1
ATOM 1525 N N . VAL A 1 189 ? -0.218 5.591 4.822 1.00 94.06 189 VAL A N 1
ATOM 1526 C CA . VAL A 1 189 ? -1.649 5.887 4.820 1.00 94.06 189 VAL A CA 1
ATOM 1527 C C . VAL A 1 189 ? -2.459 4.596 4.933 1.00 94.06 189 VAL A C 1
ATOM 1529 O O . VAL A 1 189 ? -2.276 3.646 4.169 1.00 94.06 189 VAL A O 1
ATOM 1532 N N . PHE A 1 190 ? -3.395 4.585 5.880 1.00 94.81 190 PHE A N 1
ATOM 1533 C CA . PHE A 1 190 ? -4.367 3.514 6.070 1.00 94.81 190 PHE A CA 1
ATOM 1534 C C . PHE A 1 190 ? -5.774 4.093 5.984 1.00 94.81 190 PHE A C 1
ATOM 1536 O O . PHE A 1 190 ? -6.127 5.010 6.728 1.00 94.81 190 PHE A O 1
ATOM 1543 N N . ILE A 1 191 ? -6.577 3.563 5.069 1.00 94.56 191 ILE A N 1
ATOM 1544 C CA . ILE A 1 191 ? -7.919 4.056 4.752 1.00 94.56 191 ILE A CA 1
ATOM 1545 C C . ILE A 1 191 ? -8.977 3.058 5.212 1.00 94.56 191 ILE A C 1
ATOM 1547 O O . ILE A 1 191 ? -8.809 1.847 5.073 1.00 94.56 191 ILE A O 1
ATOM 1551 N N . GLU A 1 192 ? -10.076 3.567 5.756 1.00 93.94 192 GLU A N 1
ATOM 1552 C CA . GLU A 1 192 ? -11.239 2.752 6.092 1.00 93.94 192 GLU A CA 1
ATOM 1553 C C . GLU A 1 192 ? -11.984 2.380 4.802 1.00 93.94 192 GLU A C 1
ATOM 1555 O O . GLU A 1 192 ? -12.332 3.241 3.986 1.00 93.94 192 GLU A O 1
ATOM 1560 N N . ARG A 1 193 ? -12.176 1.077 4.600 1.00 92.75 193 ARG A N 1
ATOM 1561 C CA . ARG A 1 193 ? -12.616 0.483 3.339 1.00 92.75 193 ARG A CA 1
ATOM 1562 C C . ARG A 1 193 ? -14.013 0.932 2.939 1.00 92.75 193 ARG A C 1
ATOM 1564 O O . ARG A 1 193 ? -14.198 1.307 1.783 1.00 92.75 193 ARG A O 1
ATOM 1571 N N . ASP A 1 194 ? -14.983 0.934 3.851 1.00 92.12 194 ASP A N 1
ATOM 1572 C CA . ASP A 1 194 ? -16.363 1.284 3.502 1.00 92.12 194 ASP A CA 1
ATOM 1573 C C . ASP A 1 194 ? -16.458 2.748 3.064 1.00 92.12 194 ASP A C 1
ATOM 1575 O O . ASP A 1 194 ? -17.099 3.055 2.056 1.00 92.12 194 ASP A O 1
ATOM 1579 N N . LYS A 1 195 ? -15.749 3.652 3.753 1.00 93.44 195 LYS A N 1
ATOM 1580 C CA . LYS A 1 195 ? -15.656 5.062 3.364 1.00 93.44 195 LYS A CA 1
ATOM 1581 C C . LYS A 1 195 ? -14.985 5.247 2.011 1.00 93.44 195 LYS A C 1
ATOM 1583 O O . LYS A 1 195 ? -15.427 6.081 1.217 1.00 93.44 195 LYS A O 1
ATOM 1588 N N . PHE A 1 196 ? -13.930 4.484 1.743 1.00 92.62 196 PHE A N 1
ATOM 1589 C CA . PHE A 1 196 ? -13.235 4.533 0.466 1.00 92.62 196 PHE A CA 1
ATOM 1590 C C . PHE A 1 196 ? -14.128 4.055 -0.689 1.00 92.62 196 PHE A C 1
ATOM 1592 O O . PHE A 1 196 ? -14.229 4.748 -1.702 1.00 92.62 196 PHE A O 1
ATOM 1599 N N . VAL A 1 197 ? -14.847 2.940 -0.511 1.00 91.19 197 VAL A N 1
ATOM 1600 C CA . VAL A 1 197 ? -15.815 2.406 -1.487 1.00 91.19 197 VAL A CA 1
ATOM 1601 C C . VAL A 1 197 ? -16.959 3.392 -1.737 1.00 91.19 197 VAL A C 1
ATOM 1603 O O . VAL A 1 197 ? -17.308 3.640 -2.888 1.00 91.19 197 VAL A O 1
ATOM 1606 N N . GLU A 1 198 ? -17.522 3.986 -0.679 1.00 93.44 198 GLU A N 1
ATOM 1607 C CA . GLU A 1 198 ? -18.610 4.973 -0.770 1.00 93.44 198 GLU A CA 1
ATOM 1608 C C . GLU A 1 198 ? -18.225 6.171 -1.651 1.00 93.44 198 GLU A C 1
ATOM 1610 O O . GLU A 1 198 ? -19.064 6.719 -2.367 1.00 93.44 198 GLU A O 1
ATOM 1615 N N . GLN A 1 199 ? -16.962 6.599 -1.590 1.00 93.06 199 GLN A N 1
ATOM 1616 C CA . GLN A 1 199 ? -16.521 7.857 -2.193 1.00 93.06 199 G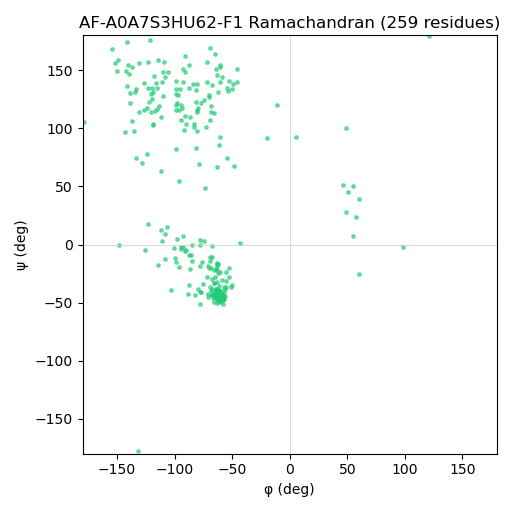LN A CA 1
ATOM 1617 C C . GLN A 1 199 ? -15.651 7.711 -3.437 1.00 93.06 199 GLN A C 1
ATOM 1619 O O . GLN A 1 199 ? -15.467 8.705 -4.142 1.00 93.06 199 GLN A O 1
ATOM 1624 N N . ASN A 1 200 ? -15.159 6.503 -3.719 1.00 91.00 200 ASN A N 1
ATOM 1625 C CA . ASN A 1 200 ? -14.512 6.128 -4.971 1.00 91.00 200 ASN A CA 1
ATOM 1626 C C . ASN A 1 200 ? -13.317 7.036 -5.350 1.00 91.00 200 ASN A C 1
ATOM 1628 O O . ASN A 1 200 ? -13.256 7.555 -6.464 1.00 91.00 200 ASN A O 1
ATOM 1632 N N . ILE A 1 201 ? -12.388 7.259 -4.410 1.00 88.25 201 ILE A N 1
ATOM 1633 C CA . ILE A 1 201 ? -11.295 8.249 -4.525 1.00 88.25 201 ILE A CA 1
ATOM 1634 C C . ILE A 1 201 ? -9.985 7.574 -4.954 1.00 88.25 201 ILE A C 1
ATOM 1636 O O . ILE A 1 201 ? -9.123 7.268 -4.136 1.00 88.25 201 ILE A O 1
ATOM 1640 N N . PHE A 1 202 ? -9.812 7.336 -6.245 1.00 92.12 202 PHE A N 1
ATOM 1641 C CA . PHE A 1 202 ? -8.667 6.588 -6.773 1.00 92.12 202 PHE A CA 1
ATOM 1642 C C . PHE A 1 202 ? -7.427 7.447 -7.065 1.00 92.12 202 PHE A C 1
ATOM 1644 O O . PHE A 1 202 ? -7.542 8.635 -7.370 1.00 92.12 202 PHE A O 1
ATOM 1651 N N . PHE A 1 203 ? -6.236 6.842 -7.039 1.00 89.38 203 PHE A N 1
ATOM 1652 C CA . PHE A 1 203 ? -4.954 7.543 -7.189 1.00 89.38 203 PHE A CA 1
ATOM 1653 C C . PHE A 1 203 ? -4.767 8.153 -8.570 1.00 89.38 203 PHE A C 1
ATOM 1655 O O . PHE A 1 203 ? -4.160 9.213 -8.702 1.00 89.38 203 PHE A O 1
ATOM 1662 N N . ASN A 1 204 ? -5.302 7.529 -9.623 1.00 87.12 204 ASN A N 1
ATOM 1663 C CA . ASN A 1 204 ? -5.129 8.042 -10.977 1.00 87.12 204 ASN A CA 1
ATOM 1664 C C . ASN A 1 204 ? -5.773 9.426 -11.174 1.00 87.12 204 ASN A C 1
ATOM 1666 O O . ASN A 1 204 ? -5.466 10.101 -12.154 1.00 87.12 204 ASN A O 1
ATOM 1670 N N . GLU A 1 205 ? -6.664 9.885 -10.289 1.00 87.69 205 GLU A N 1
ATOM 1671 C CA . GLU A 1 205 ? -7.166 11.272 -10.274 1.00 87.69 205 GLU A CA 1
ATOM 1672 C C . GLU A 1 205 ? -6.108 12.288 -9.810 1.00 87.69 205 GLU A C 1
ATOM 1674 O O . GLU A 1 205 ? -6.208 13.472 -10.127 1.00 87.69 205 GLU A O 1
ATOM 1679 N N . PHE A 1 206 ? -5.062 11.799 -9.147 1.00 86.44 206 PHE A N 1
ATOM 1680 C CA . PHE A 1 206 ? -4.002 12.546 -8.479 1.00 86.44 206 PHE A CA 1
ATOM 1681 C C . PHE A 1 206 ? -2.635 12.392 -9.169 1.00 86.44 206 PHE A C 1
ATOM 1683 O O . PHE A 1 206 ? -1.611 12.794 -8.621 1.00 86.44 206 PHE A O 1
ATOM 1690 N N . SER A 1 207 ? -2.585 11.844 -10.388 1.00 81.19 207 SER A N 1
ATOM 1691 C CA . SER A 1 207 ? -1.338 11.782 -11.162 1.00 81.19 207 SER A CA 1
ATOM 1692 C C . SER A 1 207 ? -0.786 13.186 -11.449 1.00 81.19 207 SER A C 1
ATOM 1694 O O . SER A 1 207 ? -1.544 14.159 -11.532 1.00 81.19 207 SER A O 1
ATOM 1696 N N . SER A 1 208 ? 0.530 13.317 -11.664 1.00 68.50 208 SER A N 1
ATOM 1697 C CA . SER A 1 208 ? 1.154 14.630 -11.937 1.00 68.50 208 SER A CA 1
ATOM 1698 C C . SER A 1 208 ? 0.639 15.290 -13.222 1.00 68.50 208 SER A C 1
ATOM 1700 O O . SER A 1 208 ? 0.828 16.484 -13.433 1.00 68.50 208 SER A O 1
ATOM 1702 N N . ALA A 1 209 ? -0.008 14.522 -14.104 1.00 66.88 209 ALA A N 1
ATOM 1703 C CA . ALA A 1 209 ? -0.682 15.062 -15.279 1.00 66.88 209 ALA A CA 1
ATOM 1704 C C . ALA A 1 209 ? -1.970 15.828 -14.921 1.00 66.88 209 ALA A C 1
ATOM 1706 O O . ALA A 1 209 ? -2.368 16.727 -15.661 1.00 66.88 209 ALA A O 1
ATOM 1707 N N . LYS A 1 210 ? -2.630 15.469 -13.813 1.00 75.00 210 LYS A N 1
ATOM 1708 C CA . LYS A 1 210 ? -3.928 16.017 -13.389 1.00 75.00 210 LYS A CA 1
ATOM 1709 C C . LYS A 1 210 ? -3.802 17.034 -12.263 1.00 75.00 210 LYS A C 1
ATOM 1711 O O . LYS A 1 210 ? -4.485 18.057 -12.283 1.00 75.00 210 LYS A O 1
ATOM 1716 N N . ILE A 1 211 ? -2.909 16.790 -11.309 1.00 70.06 211 ILE A N 1
ATOM 1717 C CA . ILE A 1 211 ? -2.521 17.790 -10.319 1.00 70.06 211 ILE A CA 1
ATOM 1718 C C . ILE A 1 211 ? -1.454 18.633 -10.987 1.00 70.06 211 ILE A C 1
ATOM 1720 O O . ILE A 1 211 ? -0.333 18.162 -11.138 1.00 70.06 211 ILE A O 1
ATOM 1724 N N . GLN A 1 212 ? -1.856 19.816 -11.461 1.00 56.94 212 GLN A N 1
ATOM 1725 C CA . GLN A 1 212 ? -1.027 20.866 -12.068 1.00 56.94 212 GLN A CA 1
ATOM 1726 C C . GLN A 1 212 ? 0.481 20.618 -11.891 1.00 56.94 212 GLN A C 1
ATOM 1728 O O . GLN A 1 212 ? 0.941 20.554 -10.756 1.00 56.94 212 GLN A O 1
ATOM 1733 N N . GLN A 1 213 ? 1.211 20.503 -13.012 1.00 55.34 213 GLN A N 1
ATOM 1734 C CA . GLN A 1 213 ? 2.622 20.085 -13.208 1.00 55.34 213 GLN A CA 1
ATOM 1735 C C . GLN A 1 213 ? 3.701 20.644 -12.244 1.00 55.34 213 GLN A C 1
ATOM 1737 O O . GLN A 1 213 ? 4.886 20.376 -12.423 1.00 55.34 213 GLN A O 1
ATOM 1742 N N . THR A 1 214 ? 3.344 21.452 -11.253 1.00 53.50 214 THR A N 1
ATOM 1743 C CA . THR A 1 214 ? 4.233 22.182 -10.354 1.00 53.50 214 THR A CA 1
ATOM 1744 C C . THR A 1 214 ? 4.711 21.389 -9.138 1.00 53.50 214 THR A C 1
ATOM 1746 O O . THR A 1 214 ? 5.630 21.869 -8.478 1.00 53.50 214 THR A O 1
ATOM 1749 N N . CYS A 1 215 ? 4.185 20.191 -8.842 1.00 61.22 215 CYS A N 1
ATOM 1750 C CA . CYS A 1 215 ? 4.782 19.346 -7.802 1.00 61.22 215 CYS A CA 1
ATOM 1751 C C . CYS A 1 215 ? 4.881 17.857 -8.163 1.00 61.22 215 CYS A C 1
ATOM 1753 O O . CYS A 1 215 ? 3.910 17.105 -8.114 1.00 61.22 215 CYS A O 1
ATOM 1755 N N . VAL A 1 216 ? 6.110 17.423 -8.448 1.00 59.16 216 VAL A N 1
ATOM 1756 C CA . VAL A 1 216 ? 6.499 16.008 -8.481 1.00 59.16 216 VAL A CA 1
ATOM 1757 C C . VAL A 1 216 ? 6.766 15.552 -7.044 1.00 59.16 216 VAL A C 1
ATOM 1759 O O . VAL A 1 216 ? 7.621 16.126 -6.376 1.00 59.16 216 VAL A O 1
ATOM 1762 N N . GLY A 1 217 ? 6.057 14.523 -6.580 1.00 65.06 217 GLY A N 1
ATOM 1763 C CA . GLY A 1 217 ? 6.150 13.983 -5.217 1.00 65.06 217 GLY A CA 1
ATOM 1764 C C . GLY A 1 217 ? 5.058 14.467 -4.254 1.00 65.06 217 GLY A C 1
ATOM 1765 O O . GLY A 1 217 ? 5.039 14.026 -3.113 1.00 65.06 217 GLY A O 1
ATOM 1766 N N . CYS A 1 218 ? 4.144 15.346 -4.684 1.00 76.06 218 CYS A N 1
ATOM 1767 C CA . CYS A 1 218 ? 3.014 15.793 -3.854 1.00 76.06 218 CYS A CA 1
ATOM 1768 C C . CYS A 1 218 ? 1.736 14.962 -4.041 1.00 76.06 218 CYS A C 1
ATOM 1770 O O . CYS A 1 218 ? 0.726 15.276 -3.413 1.00 76.06 218 CYS A O 1
ATOM 1772 N N . GLN A 1 219 ? 1.729 13.970 -4.935 1.00 83.06 219 GLN A N 1
ATOM 1773 C CA . GLN A 1 219 ? 0.508 13.262 -5.331 1.00 83.06 219 GLN A CA 1
ATOM 1774 C C . GLN A 1 219 ? -0.201 12.617 -4.130 1.00 83.06 219 GLN A C 1
ATOM 1776 O O . GLN A 1 219 ? -1.399 12.828 -3.947 1.00 83.06 219 GLN A O 1
ATOM 1781 N N . ASP A 1 220 ? 0.550 11.929 -3.268 1.00 85.94 220 ASP A N 1
ATOM 1782 C CA . ASP A 1 220 ? 0.013 11.238 -2.090 1.00 85.94 220 ASP A CA 1
ATOM 1783 C C . ASP A 1 220 ? -0.564 12.227 -1.063 1.00 85.94 220 ASP A C 1
ATOM 1785 O O . ASP A 1 220 ? -1.672 12.042 -0.556 1.00 85.94 220 ASP A O 1
ATOM 1789 N N . GLY A 1 221 ? 0.144 13.334 -0.815 1.00 87.00 221 GLY A N 1
ATOM 1790 C CA . GLY A 1 221 ? -0.332 14.413 0.052 1.00 87.00 221 GLY A CA 1
ATOM 1791 C C . GLY A 1 221 ? -1.578 15.109 -0.501 1.00 87.00 221 GLY A C 1
ATOM 1792 O O . GLY A 1 221 ? -2.497 15.423 0.247 1.00 87.00 221 GLY A O 1
ATOM 1793 N N . ALA A 1 222 ? -1.664 15.312 -1.815 1.00 87.56 222 ALA A N 1
ATOM 1794 C CA . ALA A 1 222 ? -2.847 15.891 -2.446 1.00 87.56 222 ALA A CA 1
ATOM 1795 C C . ALA A 1 222 ? -4.059 14.944 -2.404 1.00 87.56 222 ALA A C 1
ATOM 1797 O O . ALA A 1 222 ? -5.189 15.403 -2.220 1.00 87.56 222 ALA A O 1
ATOM 1798 N N . TRP A 1 223 ? -3.825 13.637 -2.542 1.00 90.62 223 TRP A N 1
ATOM 1799 C CA . TRP A 1 223 ? -4.843 12.597 -2.384 1.00 90.62 223 TRP A CA 1
ATOM 1800 C C . TRP A 1 223 ? -5.404 12.582 -0.960 1.00 90.62 223 TRP A C 1
ATOM 1802 O O . TRP A 1 223 ? -6.620 12.671 -0.766 1.00 90.62 223 TRP A O 1
ATOM 1812 N N . VAL A 1 224 ? -4.527 12.591 0.047 1.00 92.62 224 VAL A N 1
ATOM 1813 C CA . VAL A 1 224 ? -4.927 12.691 1.457 1.00 92.62 224 VAL A CA 1
ATOM 1814 C C . VAL A 1 224 ? -5.610 14.029 1.757 1.00 92.62 224 VAL A C 1
ATOM 1816 O O . VAL A 1 224 ? -6.629 14.069 2.451 1.00 92.62 224 VAL A O 1
ATOM 1819 N N . GLU A 1 225 ? -5.124 15.134 1.194 1.00 91.69 225 GLU A N 1
ATOM 1820 C CA . GLU A 1 225 ? -5.757 16.443 1.338 1.00 91.69 225 GLU A CA 1
ATOM 1821 C C . GLU A 1 225 ? -7.192 16.472 0.801 1.00 91.69 225 GLU A C 1
ATOM 1823 O O . GLU A 1 225 ? -8.064 17.065 1.445 1.00 91.69 225 GLU A O 1
ATOM 1828 N N . ASP A 1 226 ? -7.472 15.817 -0.328 1.00 93.19 226 ASP A N 1
ATOM 1829 C CA . ASP A 1 226 ? -8.831 15.717 -0.868 1.00 93.19 226 ASP A CA 1
ATOM 1830 C C . ASP A 1 226 ? -9.773 15.008 0.111 1.00 93.19 226 ASP A C 1
ATOM 1832 O O . ASP A 1 226 ? -10.824 15.555 0.471 1.00 93.19 226 ASP A O 1
ATOM 1836 N N . MET A 1 227 ? -9.357 13.849 0.630 1.00 94.62 227 MET A N 1
ATOM 1837 C CA . MET A 1 227 ? -10.134 13.091 1.614 1.00 94.62 227 MET A CA 1
ATOM 1838 C C . MET A 1 227 ? -10.426 13.911 2.870 1.00 94.62 227 MET A C 1
ATOM 1840 O O . MET A 1 227 ? -11.566 13.980 3.340 1.00 94.62 227 MET A O 1
ATOM 1844 N N . VAL A 1 228 ? -9.410 14.570 3.424 1.00 94.06 228 VAL A N 1
ATOM 1845 C CA . VAL A 1 228 ? -9.564 15.265 4.703 1.00 94.06 228 VAL A CA 1
ATOM 1846 C C . VAL A 1 228 ? -10.284 16.597 4.532 1.00 94.06 228 VAL A C 1
ATOM 1848 O O . VAL A 1 228 ? -11.271 16.855 5.221 1.00 94.06 228 VAL A O 1
ATOM 1851 N N . LYS A 1 229 ? -9.842 17.453 3.604 1.00 92.44 229 LYS A N 1
ATOM 1852 C CA . LYS A 1 229 ? -10.383 18.814 3.476 1.00 92.44 229 LYS A CA 1
ATOM 1853 C C . LYS A 1 229 ? -11.681 18.858 2.679 1.00 92.44 229 LYS A C 1
ATOM 1855 O O . LYS A 1 229 ? -12.608 19.561 3.084 1.00 92.44 229 LYS A O 1
ATOM 1860 N N . LYS A 1 230 ? -11.778 18.131 1.560 1.00 90.94 230 LYS A N 1
ATOM 1861 C CA . LYS A 1 230 ? -12.974 18.183 0.700 1.00 90.94 230 LYS A CA 1
ATOM 1862 C C . LYS A 1 230 ? -14.024 17.172 1.130 1.00 90.94 230 LYS A C 1
ATOM 1864 O O . LYS A 1 230 ? -15.205 17.512 1.195 1.00 90.94 230 LYS A O 1
ATOM 1869 N N . LYS A 1 231 ? -13.607 15.951 1.462 1.00 93.44 231 LYS A N 1
ATOM 1870 C CA . LYS A 1 231 ? -14.528 14.863 1.821 1.00 93.44 231 LYS A CA 1
ATOM 1871 C C . LYS A 1 231 ? -14.776 14.719 3.321 1.00 93.44 231 LYS A C 1
ATOM 1873 O O . LYS A 1 231 ? -15.639 13.932 3.713 1.00 93.44 231 LYS A O 1
ATOM 1878 N N . ARG A 1 232 ? -14.082 15.516 4.144 1.00 94.31 232 ARG A N 1
ATOM 1879 C CA . ARG A 1 232 ? -14.252 15.610 5.603 1.00 94.31 232 ARG A CA 1
ATOM 1880 C C . ARG A 1 232 ? -13.999 14.286 6.332 1.00 94.31 232 ARG A C 1
ATOM 1882 O O . ARG A 1 232 ? -14.720 13.952 7.270 1.00 94.31 232 ARG A O 1
ATOM 1889 N N . TRP A 1 233 ? -12.999 13.523 5.893 1.00 95.06 233 TRP A N 1
ATOM 1890 C CA . TRP A 1 233 ? -12.594 12.289 6.569 1.00 95.06 233 TRP A CA 1
ATOM 1891 C C . TRP A 1 233 ? -11.988 12.587 7.939 1.00 95.06 233 TRP A C 1
ATOM 1893 O O . TRP A 1 233 ? -11.175 13.501 8.093 1.00 95.06 233 TRP A O 1
ATOM 1903 N N . ILE A 1 234 ? -12.361 11.787 8.940 1.00 94.62 234 ILE A N 1
ATOM 1904 C CA . ILE A 1 234 ? -11.803 11.902 10.288 1.00 94.62 234 ILE A CA 1
ATOM 1905 C C . ILE A 1 234 ? -10.443 11.206 10.302 1.00 94.62 234 ILE A C 1
ATOM 1907 O O . ILE A 1 234 ? -10.356 9.992 10.110 1.00 94.62 234 ILE A O 1
ATOM 1911 N N . THR A 1 235 ? -9.393 11.992 10.529 1.00 93.75 235 THR A N 1
ATOM 1912 C CA . THR A 1 235 ? -8.003 11.521 10.529 1.00 93.75 235 THR A CA 1
ATOM 1913 C C . THR A 1 235 ? -7.508 11.268 11.943 1.00 93.75 235 THR A C 1
ATOM 1915 O O . THR A 1 235 ? -7.776 12.056 12.850 1.00 93.75 235 THR A O 1
ATOM 1918 N N . HIS A 1 236 ? -6.739 10.200 12.114 1.00 92.62 236 HIS A N 1
ATOM 1919 C CA . HIS A 1 236 ? -5.995 9.909 13.325 1.00 92.62 236 HIS A CA 1
ATOM 1920 C C . HIS A 1 236 ? -4.507 9.758 13.021 1.00 92.62 236 HIS A C 1
ATOM 1922 O O . HIS A 1 236 ? -4.111 9.102 12.063 1.00 92.62 236 HIS A O 1
ATOM 1928 N N . ILE A 1 237 ? -3.686 10.382 13.858 1.00 90.25 237 ILE A N 1
ATOM 1929 C CA . ILE A 1 237 ? -2.235 10.240 13.842 1.00 90.25 237 ILE A CA 1
ATOM 1930 C C . ILE A 1 237 ? -1.875 9.651 15.207 1.00 90.25 237 ILE A C 1
ATOM 1932 O O . ILE A 1 237 ? -1.960 10.377 16.205 1.00 90.25 237 ILE A O 1
ATOM 1936 N N . PRO A 1 238 ? -1.554 8.349 15.291 1.00 86.50 238 PRO A N 1
ATOM 1937 C CA . PRO A 1 238 ? -1.151 7.737 16.544 1.00 86.50 238 PRO A CA 1
ATOM 1938 C C . PRO A 1 238 ? 0.092 8.441 17.108 1.00 86.50 238 PRO A C 1
ATOM 1940 O O . PRO A 1 238 ? 0.961 8.866 16.339 1.00 86.50 238 PRO A O 1
ATOM 1943 N N . PRO A 1 239 ? 0.214 8.579 18.439 1.00 83.81 239 PRO A N 1
ATOM 1944 C CA . PRO A 1 239 ? 1.433 9.106 19.034 1.00 83.81 239 PRO A CA 1
ATOM 1945 C C . PRO A 1 239 ? 2.617 8.196 18.688 1.00 83.81 239 PRO A C 1
ATOM 1947 O O . PRO A 1 239 ? 2.505 6.972 18.725 1.00 83.81 239 PRO A O 1
ATOM 1950 N N . PHE A 1 240 ? 3.771 8.790 18.382 1.00 80.44 240 PHE A N 1
ATOM 1951 C CA . PHE A 1 240 ? 4.978 8.018 18.110 1.00 80.44 240 PHE A CA 1
ATOM 1952 C C . PHE A 1 240 ? 5.443 7.275 19.373 1.00 80.44 240 PHE A C 1
ATOM 1954 O O . PHE A 1 240 ? 5.893 7.895 20.336 1.00 80.44 240 PHE A O 1
ATOM 1961 N N . SER A 1 241 ? 5.364 5.945 19.349 1.00 81.19 241 SER A N 1
ATOM 1962 C CA . SER A 1 241 ? 5.768 5.050 20.445 1.00 81.19 241 SER A CA 1
ATOM 1963 C C . SER A 1 241 ? 7.055 4.263 20.155 1.00 81.19 241 SER A C 1
ATOM 1965 O O . SER A 1 241 ? 7.436 3.388 20.930 1.00 81.19 241 SER A O 1
ATOM 1967 N N . GLY A 1 242 ? 7.759 4.583 19.064 1.00 85.12 242 GLY A N 1
ATOM 1968 C CA . GLY A 1 242 ? 9.036 3.969 18.694 1.00 85.12 242 GLY A CA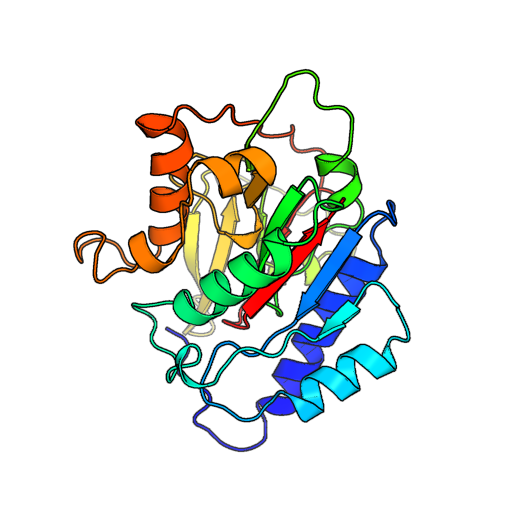 1
ATOM 1969 C C . GLY A 1 242 ? 9.026 3.283 17.326 1.00 85.12 242 GLY A C 1
ATOM 1970 O O . GLY A 1 242 ? 8.016 3.236 16.627 1.00 85.12 242 GLY A O 1
ATOM 1971 N N . LEU A 1 243 ? 10.178 2.718 16.951 1.00 85.44 243 LEU A N 1
ATOM 1972 C CA . LEU A 1 243 ? 10.431 2.130 15.625 1.00 85.44 243 LEU A CA 1
ATOM 1973 C C . LEU A 1 243 ? 9.500 0.961 15.264 1.00 85.44 243 LEU A C 1
ATOM 1975 O O . LEU A 1 243 ? 9.285 0.676 14.091 1.00 85.44 243 LEU A O 1
ATOM 1979 N N . LYS A 1 244 ? 8.923 0.281 16.259 1.00 88.06 244 LYS A N 1
ATOM 1980 C CA . LYS A 1 244 ? 8.012 -0.846 16.025 1.00 88.06 244 LYS A CA 1
ATOM 1981 C C . LYS A 1 244 ? 6.678 -0.442 15.392 1.00 88.06 244 LYS A C 1
ATOM 1983 O O . LYS A 1 244 ? 6.034 -1.292 14.790 1.00 88.06 244 LYS A O 1
ATOM 1988 N N . HIS A 1 245 ? 6.294 0.826 15.501 1.00 89.12 245 HIS A N 1
ATOM 1989 C CA . HIS A 1 245 ? 5.022 1.366 15.006 1.00 89.12 245 HIS A CA 1
ATOM 1990 C C . HIS A 1 245 ? 5.208 2.228 13.748 1.00 89.12 245 HIS A C 1
ATOM 1992 O O . HIS A 1 245 ? 4.340 3.021 13.392 1.00 89.12 245 HIS A O 1
ATOM 1998 N N . MET A 1 246 ? 6.375 2.124 13.111 1.00 88.75 246 MET A N 1
ATOM 1999 C CA . MET A 1 246 ? 6.807 2.995 12.027 1.00 88.75 246 MET A CA 1
ATOM 2000 C C . MET A 1 246 ? 6.842 2.245 10.694 1.00 88.75 246 MET A C 1
ATOM 2002 O O . MET A 1 246 ? 7.133 1.046 10.644 1.00 88.75 246 MET A O 1
ATOM 2006 N N . VAL A 1 247 ? 6.570 2.972 9.613 1.00 90.19 247 VAL A N 1
ATOM 2007 C CA . VAL A 1 247 ? 6.786 2.510 8.238 1.00 90.19 247 VAL A CA 1
ATOM 2008 C C . VAL A 1 247 ? 8.173 2.951 7.774 1.00 90.19 247 VAL A C 1
ATOM 2010 O O . VAL A 1 247 ? 8.616 4.057 8.063 1.00 90.19 247 VAL A O 1
ATOM 2013 N N . PHE A 1 248 ? 8.883 2.099 7.050 1.00 87.06 248 PHE A N 1
ATOM 2014 C CA . PHE A 1 248 ? 10.220 2.391 6.554 1.00 87.06 248 PHE A CA 1
ATOM 2015 C C . PHE A 1 248 ? 10.223 2.431 5.030 1.00 87.06 248 PHE A C 1
ATOM 2017 O O . PHE A 1 248 ? 9.991 1.408 4.387 1.00 87.06 248 PHE A O 1
ATOM 2024 N N . HIS A 1 249 ? 10.526 3.594 4.456 1.00 82.00 249 HIS A N 1
ATOM 2025 C CA . HIS A 1 249 ? 10.622 3.774 3.012 1.00 82.00 249 HIS A CA 1
ATOM 2026 C C . HIS A 1 249 ? 11.851 3.062 2.456 1.00 82.00 249 HIS A C 1
ATOM 2028 O O . HIS A 1 249 ? 12.979 3.309 2.907 1.00 82.00 249 HIS A O 1
ATOM 2034 N N . GLY A 1 250 ? 11.658 2.223 1.447 1.00 68.56 250 GLY A N 1
ATOM 2035 C CA . GLY A 1 250 ? 12.755 1.623 0.706 1.00 68.56 250 GLY A CA 1
ATOM 2036 C C . GLY A 1 250 ? 13.474 2.632 -0.206 1.00 68.56 250 GLY A C 1
ATOM 2037 O O . GLY A 1 250 ? 12.944 3.680 -0.560 1.00 68.56 250 GLY A O 1
ATOM 2038 N N . PRO A 1 251 ? 14.739 2.395 -0.579 1.00 56.72 251 PRO A N 1
ATOM 2039 C CA . PRO A 1 251 ? 15.455 3.239 -1.536 1.00 56.72 251 PRO A CA 1
ATOM 2040 C C . PRO A 1 251 ? 15.060 2.962 -3.001 1.00 56.72 251 PRO A C 1
ATOM 2042 O O . PRO A 1 251 ? 15.649 3.557 -3.907 1.00 56.72 251 PRO A O 1
ATOM 2045 N N . SER A 1 252 ? 14.156 2.012 -3.251 1.00 45.12 252 SER A N 1
ATOM 2046 C CA . SER A 1 252 ? 13.740 1.513 -4.560 1.00 45.12 252 SER A CA 1
ATOM 2047 C C . SER A 1 252 ? 12.306 1.967 -4.895 1.00 45.12 252 SER A C 1
ATOM 2049 O O . SER A 1 252 ? 11.536 2.331 -4.019 1.00 45.12 252 SER A O 1
ATOM 2051 N N . PRO A 1 253 ? 11.917 2.020 -6.176 1.00 37.53 253 PRO A N 1
ATOM 2052 C CA . PRO A 1 253 ? 10.534 2.258 -6.581 1.00 37.53 253 PRO A CA 1
ATOM 2053 C C . PRO A 1 253 ? 9.811 0.925 -6.856 1.00 37.53 253 PRO A C 1
ATOM 2055 O O . PRO A 1 253 ? 9.343 0.715 -7.976 1.00 37.53 253 PRO A O 1
ATOM 2058 N N . LEU A 1 254 ? 9.792 -0.032 -5.921 1.00 32.94 254 LEU A N 1
ATOM 2059 C CA . LEU A 1 254 ? 9.087 -1.311 -6.134 1.00 32.94 254 LEU A CA 1
ATOM 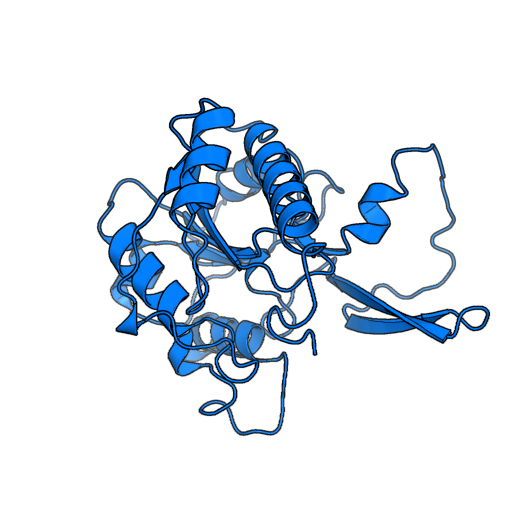2060 C C . LEU A 1 254 ? 7.700 -1.217 -5.523 1.00 32.94 254 LEU A C 1
ATOM 2062 O O . LEU A 1 254 ? 7.616 -0.776 -4.411 1.00 32.94 254 LEU A O 1
ATOM 2066 N N . TRP A 1 255 ? 6.617 -1.632 -6.179 1.00 39.59 255 TRP A N 1
ATOM 2067 C CA . TRP A 1 255 ? 5.236 -1.358 -5.734 1.00 39.59 255 TRP A CA 1
ATOM 2068 C C . TRP A 1 255 ? 4.544 -2.605 -5.140 1.00 39.59 255 TRP A C 1
ATOM 2070 O O . TRP A 1 255 ? 4.849 -3.719 -5.555 1.00 39.59 255 TRP A O 1
ATOM 2080 N N . CYS A 1 256 ? 3.641 -2.447 -4.169 1.00 31.16 256 CYS A N 1
ATOM 2081 C CA . CYS A 1 256 ? 2.851 -3.497 -3.495 1.00 31.16 256 CYS A CA 1
ATOM 2082 C C . CYS A 1 256 ? 1.516 -2.911 -2.923 1.00 31.16 256 CYS A C 1
ATOM 2084 O O . CYS A 1 256 ? 1.282 -1.703 -2.905 1.00 31.16 256 CYS A O 1
ATOM 2086 N N . ILE A 1 257 ? 0.568 -3.745 -2.489 1.00 29.17 257 ILE A N 1
ATOM 2087 C CA . ILE A 1 257 ? -0.627 -3.336 -1.724 1.00 29.17 257 ILE A CA 1
ATOM 2088 C C . ILE A 1 257 ? -0.771 -4.293 -0.541 1.00 29.17 257 ILE A C 1
ATOM 2090 O O . ILE A 1 257 ? -0.677 -5.511 -0.696 1.00 29.17 257 ILE A O 1
ATOM 2094 N N . ALA A 1 258 ? -1.021 -3.749 0.649 1.00 26.81 258 ALA A N 1
ATOM 2095 C CA . ALA A 1 258 ? -1.254 -4.528 1.861 1.00 26.81 258 ALA A CA 1
ATOM 2096 C C . ALA A 1 258 ? -2.654 -4.213 2.411 1.00 26.81 258 ALA A C 1
ATOM 2098 O O . ALA A 1 258 ? -2.991 -3.059 2.656 1.00 26.81 258 ALA A O 1
ATOM 2099 N N . SER A 1 259 ? -3.489 -5.230 2.624 1.00 25.44 259 SER A N 1
ATOM 2100 C CA . SER A 1 259 ? -4.862 -5.066 3.127 1.00 25.44 259 SER A CA 1
ATOM 2101 C C . SER A 1 259 ? -5.030 -5.784 4.468 1.00 25.44 259 SER A C 1
ATOM 2103 O O . SER A 1 259 ? -5.154 -7.006 4.534 1.00 25.44 259 SER A O 1
ATOM 2105 N N . GLY A 1 260 ? -5.022 -5.026 5.558 1.00 25.89 260 GLY A N 1
ATOM 2106 C CA . GLY A 1 260 ? -5.141 -5.557 6.916 1.00 25.89 260 GLY A CA 1
ATOM 2107 C C . GLY A 1 260 ? -6.586 -5.617 7.399 1.00 25.89 260 GLY A C 1
ATOM 2108 O O . GLY A 1 260 ? -7.448 -4.937 6.846 1.00 25.89 260 GLY A O 1
ATOM 2109 N N . ASN A 1 261 ? -6.857 -6.399 8.442 1.00 28.77 261 ASN A N 1
ATOM 2110 C CA . ASN A 1 261 ? -8.203 -6.548 8.969 1.00 28.77 261 ASN A CA 1
ATOM 2111 C C . ASN A 1 261 ? -8.323 -6.234 10.447 1.00 28.77 261 ASN A C 1
ATOM 2113 O O . ASN A 1 261 ? -7.518 -6.793 11.209 1.00 28.77 261 ASN A O 1
#

pLDDT: mean 75.87, std 23.02, range [21.84, 97.25]

Mean predicted aligned error: 9.69 Å

Secondary structure (DSSP, 8-state):
---SS-SSSSHHHHHHHHHHHHHHHHHT-S---EEEEE---SSSS-HHHHHHHHHHTT-TTEEE----GGG-PSP-TTTTTHHHHHHHHHHHTT-TT--EEEEE-TT-EE-TTHHHHHHS--SS--SEEE--EEEHHHHTTTTS-------S-----EEEEEEETTTTEEEEEEEBSS-BTTB--GGGEEEEHHHHHHHT--GGGGSTTTS-TT-TT-HHHHHHHIIIIIS---EE------GGG-EEE-SS---EEEEE-

Radius of gyration: 17.88 Å; Cα contacts (8 Å, |Δi|>4): 447; chains: 1; bounding box: 52×43×42 Å

Nearest PDB structures (foldseek):
  6fxr-assembly1_A  TM=5.776E-01  e=7.766E-03  Homo sapiens
  6tex-assembly1_A  TM=5.063E-01  e=3.460E-03  Homo sapiens
  6fxm-assembly1_A  TM=4.948E-01  e=1.277E-02  Homo sapiens
  6teu-assembly1_A  TM=4.452E-01  e=5.681E-02  Homo sapiens

Organism: NCBI:txid89044

Solvent-accessible surface area (backbone atoms only — not comparable to full-atom values): 14737 Å² total; per-residue (Å²): 139,80,75,68,99,78,73,77,91,66,53,63,64,49,53,51,51,35,35,51,52,22,51,53,24,60,73,50,30,78,50,77,58,48,35,32,46,41,49,73,44,38,64,67,94,47,67,67,61,50,46,53,56,46,59,73,67,75,45,93,43,55,38,79,46,92,66,64,66,90,37,14,50,71,77,43,86,52,52,61,46,19,58,25,53,42,50,50,48,59,62,54,64,73,45,85,81,46,50,36,35,33,44,28,44,31,30,24,40,48,23,38,37,36,60,43,65,70,63,45,87,63,90,60,94,58,40,32,38,41,40,26,31,31,32,37,75,58,63,71,61,61,85,52,96,67,95,69,77,89,71,88,72,74,96,67,66,48,80,43,72,50,67,43,91,89,70,80,46,72,45,78,40,42,39,22,74,72,52,44,61,67,53,50,55,51,61,31,36,36,36,29,35,69,63,44,65,77,64,66,82,54,56,63,70,33,20,37,85,66,43,66,80,83,46,89,85,41,38,49,6,52,50,44,35,43,41,40,72,74,65,62,46,41,72,43,67,76,78,82,85,51,71,43,53,24,32,22,47,35,97,60,96,38,63,34,36,40,39,33,76